Protein AF-A0A973ED45-F1 (afdb_monomer)

Structure (mmCIF, N/CA/C/O backbone):
data_AF-A0A973ED45-F1
#
_entry.id   AF-A0A973ED45-F1
#
loop_
_atom_site.group_PDB
_atom_site.id
_atom_site.type_symbol
_atom_site.label_atom_id
_atom_site.label_alt_id
_atom_site.label_comp_id
_atom_site.label_asym_id
_atom_site.label_entity_id
_atom_site.label_seq_id
_atom_site.pdbx_PDB_ins_code
_atom_site.Cartn_x
_atom_site.Cartn_y
_atom_site.Cartn_z
_atom_site.occupancy
_atom_site.B_iso_or_equiv
_atom_site.auth_seq_id
_atom_site.auth_comp_id
_atom_site.auth_asym_id
_atom_site.auth_atom_id
_atom_site.pdbx_PDB_model_num
ATOM 1 N N . MET A 1 1 ? -35.184 33.677 33.885 1.00 40.72 1 MET A N 1
ATOM 2 C CA . MET A 1 1 ? -34.609 33.687 32.526 1.00 40.72 1 MET A CA 1
ATOM 3 C C . MET A 1 1 ? -34.181 32.268 32.213 1.00 40.72 1 MET A C 1
ATOM 5 O O . MET A 1 1 ? -33.447 31.721 33.026 1.00 40.72 1 MET A O 1
ATOM 9 N N . PRO A 1 2 ? -34.706 31.639 31.153 1.00 35.84 2 PRO A N 1
ATOM 10 C CA . PRO A 1 2 ? -34.334 30.279 30.806 1.00 35.84 2 PRO A CA 1
ATOM 11 C C . PRO A 1 2 ? -32.958 30.305 30.142 1.00 35.84 2 PRO A C 1
ATOM 13 O O . PRO A 1 2 ? -32.733 31.027 29.173 1.00 35.84 2 PRO A O 1
ATOM 16 N N . GLN A 1 3 ? -32.032 29.560 30.731 1.00 36.97 3 GLN A N 1
ATOM 17 C CA . GLN A 1 3 ? -30.699 29.335 30.204 1.00 36.97 3 GLN A CA 1
ATOM 18 C C . GLN A 1 3 ? -30.851 28.312 29.076 1.00 36.97 3 GLN A C 1
ATOM 20 O O . GLN A 1 3 ? -31.265 27.181 29.320 1.00 36.97 3 GLN A O 1
ATOM 25 N N . LEU A 1 4 ? -30.626 28.756 27.839 1.00 38.56 4 LEU A N 1
ATOM 26 C CA . LEU A 1 4 ? -30.567 27.894 26.662 1.00 38.56 4 LEU A CA 1
ATOM 27 C C . LEU A 1 4 ? -29.501 26.819 26.908 1.00 38.56 4 LEU A C 1
ATOM 29 O O . LEU A 1 4 ? -28.310 27.125 26.944 1.00 38.56 4 LEU A O 1
ATOM 33 N N . GLN A 1 5 ? -29.949 25.577 27.097 1.00 40.44 5 GLN A N 1
ATOM 34 C CA . GLN A 1 5 ? -29.147 24.396 26.806 1.00 40.44 5 GLN A CA 1
ATOM 35 C C . GLN A 1 5 ? -28.825 24.458 25.315 1.00 40.44 5 GLN A C 1
ATOM 37 O O . GLN A 1 5 ? -29.694 24.259 24.470 1.00 40.44 5 GLN A O 1
ATOM 42 N N . ILE A 1 6 ? -27.589 24.832 25.004 1.00 41.12 6 ILE A N 1
ATOM 43 C CA . ILE A 1 6 ? -26.997 24.504 23.718 1.00 41.12 6 ILE A CA 1
ATOM 44 C C . ILE A 1 6 ? -26.615 23.036 23.868 1.00 41.12 6 ILE A C 1
ATOM 46 O O . ILE A 1 6 ? -25.734 22.702 24.660 1.00 41.12 6 ILE A O 1
ATOM 50 N N . ASP A 1 7 ? -27.369 22.171 23.198 1.00 37.31 7 ASP A N 1
ATOM 51 C CA . ASP A 1 7 ? -27.043 20.761 23.031 1.00 37.31 7 ASP A CA 1
ATOM 52 C C . ASP A 1 7 ? -25.739 20.651 22.220 1.00 37.31 7 ASP A C 1
ATOM 54 O O . ASP A 1 7 ? -25.750 20.382 21.022 1.00 37.31 7 ASP A O 1
ATOM 58 N N . ASP A 1 8 ? -24.596 20.849 22.882 1.00 37.25 8 ASP A N 1
ATOM 59 C CA . ASP A 1 8 ? -23.267 20.451 22.401 1.00 37.25 8 ASP A CA 1
ATOM 60 C C . ASP A 1 8 ? -23.093 18.936 22.579 1.00 37.25 8 ASP A C 1
ATOM 62 O O . ASP A 1 8 ? -22.195 18.429 23.248 1.00 37.25 8 ASP A O 1
ATOM 66 N N . ALA A 1 9 ? -24.003 18.192 21.961 1.00 40.00 9 ALA A N 1
ATOM 67 C CA . ALA A 1 9 ? -23.844 16.778 21.693 1.00 40.00 9 ALA A CA 1
ATOM 68 C C . ALA A 1 9 ? -23.949 16.573 20.181 1.00 40.00 9 ALA A C 1
ATOM 70 O O . ALA A 1 9 ? -24.761 15.787 19.692 1.00 40.00 9 ALA A O 1
ATOM 71 N N . VAL A 1 10 ? -23.065 17.238 19.423 1.00 40.38 10 VAL A N 1
ATOM 72 C CA . VAL A 1 10 ? -22.501 16.564 18.251 1.00 40.38 10 VAL 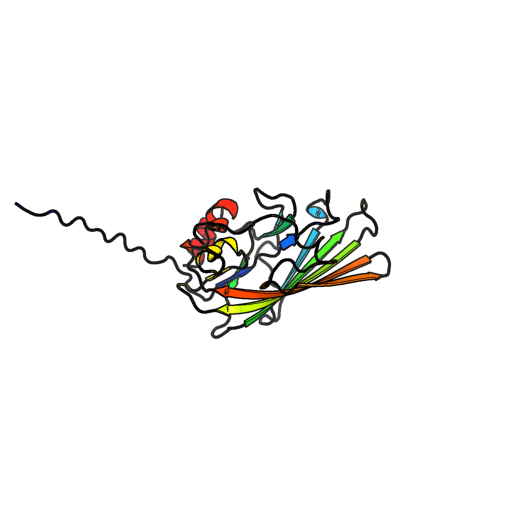A CA 1
ATOM 73 C C . VAL A 1 10 ? -21.760 15.376 18.837 1.00 40.38 10 VAL A C 1
ATOM 75 O O . VAL A 1 10 ? -20.621 15.481 19.278 1.00 40.38 10 VAL A O 1
ATOM 78 N N . SER A 1 11 ? -22.477 14.263 18.954 1.00 40.47 11 SER A N 1
ATOM 79 C CA . SER A 1 11 ? -21.886 12.968 19.192 1.00 40.47 11 SER A CA 1
ATOM 80 C C . SER A 1 11 ? -20.927 12.746 18.030 1.00 40.47 11 SER A C 1
ATOM 82 O O . SER A 1 11 ? -21.316 12.290 16.958 1.00 40.47 11 SER A O 1
ATOM 84 N N . THR A 1 12 ? -19.669 13.128 18.231 1.00 41.75 12 THR A N 1
ATOM 85 C CA . THR A 1 12 ? -18.508 12.582 17.545 1.00 41.75 12 THR A CA 1
ATOM 86 C C . THR A 1 12 ? -18.448 11.104 17.919 1.00 41.75 12 THR A C 1
ATOM 88 O O . THR A 1 12 ? -17.576 10.654 18.656 1.00 41.75 12 THR A O 1
ATOM 91 N N . MET A 1 13 ? -19.443 10.330 17.474 1.00 45.88 13 MET A N 1
ATOM 92 C CA . MET A 1 13 ? -19.275 8.900 17.301 1.00 45.88 13 MET A CA 1
ATOM 93 C C . MET A 1 13 ? -18.097 8.785 16.352 1.00 45.88 13 MET A C 1
ATOM 95 O O . MET A 1 13 ? -18.230 9.103 15.171 1.00 45.88 13 MET A O 1
ATOM 99 N N . ASN A 1 14 ? -16.937 8.438 16.906 1.00 57.09 14 ASN A N 1
ATOM 100 C CA . ASN A 1 14 ? -15.759 8.090 16.137 1.00 57.09 14 ASN A CA 1
ATOM 101 C C . ASN A 1 14 ? -16.225 7.108 15.059 1.00 57.09 14 ASN A C 1
ATOM 103 O O . ASN A 1 14 ? -16.753 6.041 15.384 1.00 57.09 14 ASN A O 1
ATOM 107 N N . LEU A 1 15 ? -16.181 7.539 13.796 1.00 78.69 15 LEU A N 1
ATOM 108 C CA . LEU A 1 15 ? -16.666 6.742 12.679 1.00 78.69 15 LEU A CA 1
ATOM 109 C C . LEU A 1 15 ? -15.660 5.615 12.526 1.00 78.69 15 LEU A C 1
ATOM 111 O O . LEU A 1 15 ? -14.549 5.833 12.060 1.00 78.69 15 LEU A O 1
ATOM 115 N N . ASP A 1 16 ? -16.012 4.438 13.020 1.00 90.25 16 ASP A N 1
ATOM 116 C CA . ASP A 1 16 ? -15.112 3.296 13.058 1.00 90.25 16 ASP A CA 1
ATOM 117 C C . ASP A 1 16 ? -15.639 2.156 12.185 1.00 90.25 16 ASP A C 1
ATOM 119 O O . ASP A 1 16 ? -16.835 2.069 11.891 1.00 90.25 16 ASP A O 1
ATOM 123 N N . ALA A 1 17 ? -14.735 1.281 11.758 1.00 91.81 17 ALA A N 1
ATOM 124 C CA . ALA A 1 17 ? -15.079 0.129 10.943 1.00 91.81 17 ALA A CA 1
ATOM 125 C C . ALA A 1 17 ? -15.790 -0.955 11.778 1.00 91.81 17 ALA A C 1
ATOM 127 O O . ALA A 1 17 ? -15.375 -1.279 12.892 1.00 91.81 17 ALA A O 1
ATOM 128 N N . ARG A 1 18 ? -16.821 -1.611 11.221 1.00 94.00 18 ARG A N 1
ATOM 129 C CA . ARG A 1 18 ? -17.506 -2.761 11.861 1.00 94.00 18 ARG A CA 1
ATOM 130 C C . ARG A 1 18 ? -16.554 -3.913 12.148 1.00 94.00 18 ARG A C 1
ATOM 132 O O . ARG A 1 18 ? -16.674 -4.602 13.162 1.00 94.00 18 ARG A O 1
ATOM 139 N N . ALA A 1 19 ? -15.628 -4.150 11.227 1.00 94.56 19 ALA A N 1
ATOM 140 C CA . ALA A 1 19 ? -14.672 -5.245 11.268 1.00 94.56 19 ALA A CA 1
ATOM 141 C C . ALA A 1 19 ? -13.246 -4.711 11.411 1.00 94.56 19 ALA A C 1
ATOM 143 O O . ALA A 1 19 ? -12.963 -3.564 11.069 1.00 94.56 19 ALA A O 1
ATOM 144 N N . ARG A 1 20 ? -12.340 -5.562 11.905 1.00 96.19 20 ARG A N 1
ATOM 145 C CA . ARG A 1 20 ? -10.910 -5.246 11.894 1.00 96.19 20 ARG A CA 1
ATOM 146 C C . ARG A 1 20 ? -10.469 -5.135 10.439 1.00 96.19 20 ARG A C 1
ATOM 148 O O . ARG A 1 20 ? -10.579 -6.112 9.705 1.00 96.19 20 ARG A O 1
ATOM 155 N N . THR A 1 21 ? -10.009 -3.966 10.022 1.00 96.69 21 THR A N 1
ATOM 156 C CA . THR A 1 21 ? -9.788 -3.665 8.606 1.00 96.69 21 THR A CA 1
ATOM 157 C C . THR A 1 21 ? -8.369 -3.170 8.388 1.00 96.69 21 THR A C 1
ATOM 159 O O . THR A 1 21 ? -7.913 -2.262 9.072 1.00 96.69 21 THR A O 1
ATOM 162 N N . LEU A 1 22 ? -7.668 -3.747 7.416 1.00 97.56 22 LEU A N 1
ATOM 163 C CA . LEU A 1 22 ? -6.382 -3.254 6.942 1.00 97.56 22 LEU A CA 1
ATOM 164 C C . LEU A 1 22 ? -6.586 -2.498 5.631 1.00 97.56 22 LEU A C 1
ATOM 166 O O . LEU A 1 22 ? -7.041 -3.067 4.639 1.00 97.56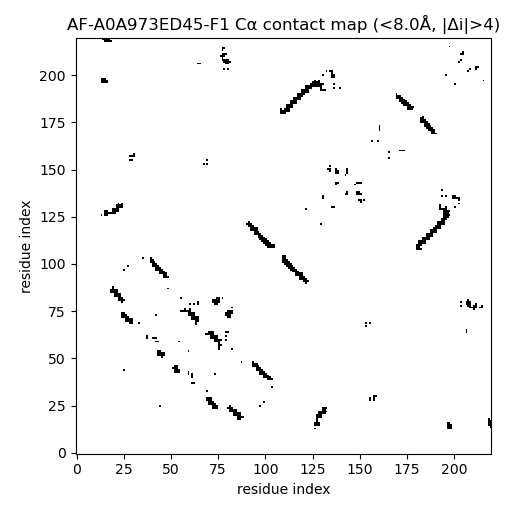 22 LEU A O 1
ATOM 170 N N . HIS A 1 23 ? -6.204 -1.229 5.619 1.00 97.31 23 HIS A N 1
ATOM 171 C CA . HIS A 1 23 ? -5.983 -0.458 4.409 1.00 97.31 23 HIS A CA 1
ATOM 172 C C . HIS A 1 23 ? -4.594 -0.797 3.843 1.00 97.31 23 HIS A C 1
ATOM 174 O O . HIS A 1 23 ? -3.558 -0.348 4.348 1.00 97.31 23 HIS A O 1
ATOM 180 N N . LEU A 1 24 ? -4.591 -1.632 2.801 1.00 96.75 24 LEU A N 1
ATOM 181 C CA . LEU A 1 24 ? -3.415 -1.984 2.016 1.00 96.75 24 LEU A CA 1
ATOM 182 C C . LEU A 1 24 ? -3.069 -0.844 1.066 1.00 96.75 24 LEU A C 1
ATOM 184 O O . LEU A 1 24 ? -3.886 -0.474 0.226 1.00 96.75 24 LEU A O 1
ATOM 188 N N . LEU A 1 25 ? -1.822 -0.386 1.121 1.00 94.88 25 LEU A N 1
ATOM 189 C CA . LEU A 1 25 ? -1.274 0.595 0.192 1.00 94.88 25 LEU A CA 1
ATOM 190 C C . LEU A 1 25 ? -0.004 0.024 -0.461 1.00 94.88 25 LEU A C 1
ATOM 192 O O . LEU A 1 25 ? 1.103 0.218 0.045 1.00 94.88 25 LEU A O 1
ATOM 196 N N . PRO A 1 26 ? -0.139 -0.704 -1.583 1.00 94.81 26 PRO A N 1
ATOM 197 C CA . PRO A 1 26 ? 0.995 -1.103 -2.402 1.00 94.81 26 PRO A CA 1
ATOM 198 C C . PRO A 1 26 ? 1.665 0.133 -2.995 1.00 94.81 26 PRO A C 1
ATOM 200 O O . PRO A 1 26 ? 1.049 0.853 -3.780 1.00 94.81 26 PRO A O 1
ATOM 203 N N . VAL A 1 27 ? 2.934 0.360 -2.657 1.00 89.69 27 VAL A N 1
ATOM 204 C CA . VAL A 1 27 ? 3.730 1.477 -3.181 1.00 89.69 27 VAL A CA 1
ATOM 205 C C . VAL A 1 27 ? 4.919 0.949 -3.973 1.00 89.69 27 VAL A C 1
ATOM 207 O O . VAL A 1 27 ? 5.727 0.185 -3.454 1.00 89.69 27 VAL A O 1
ATOM 210 N N . LEU A 1 28 ? 5.073 1.432 -5.203 1.00 86.88 28 LEU A N 1
ATOM 211 C CA . LEU A 1 28 ? 6.271 1.258 -6.017 1.00 86.88 28 LEU A CA 1
ATOM 212 C C . LEU A 1 28 ? 6.964 2.613 -6.166 1.00 86.88 28 LEU A C 1
ATOM 214 O O . LEU A 1 28 ? 6.568 3.439 -6.987 1.00 86.88 28 LEU A O 1
ATOM 218 N N . GLN A 1 29 ? 7.990 2.867 -5.357 1.00 75.56 29 GLN A N 1
ATOM 219 C CA . GLN A 1 29 ? 8.822 4.064 -5.514 1.00 75.56 29 GLN A CA 1
ATOM 220 C C . GLN A 1 29 ? 9.882 3.859 -6.594 1.00 75.56 29 GLN A C 1
ATOM 222 O O . GLN A 1 29 ? 10.371 2.754 -6.830 1.00 75.56 29 GLN A O 1
ATOM 227 N N . VAL A 1 30 ? 10.223 4.961 -7.252 1.00 58.50 30 VAL A N 1
ATOM 228 C CA . VAL A 1 30 ? 10.801 4.939 -8.587 1.00 58.50 30 VAL A CA 1
ATOM 229 C C . VAL A 1 30 ? 12.215 5.500 -8.568 1.00 58.50 30 VAL A C 1
ATOM 231 O O . VAL A 1 30 ? 12.415 6.700 -8.455 1.00 58.50 30 VAL A O 1
ATOM 234 N N . ASP A 1 31 ? 13.200 4.620 -8.691 1.00 58.34 31 ASP A N 1
ATOM 235 C CA . ASP A 1 31 ? 14.502 4.889 -9.313 1.00 58.34 31 ASP A CA 1
ATOM 236 C C . ASP A 1 31 ? 15.037 3.513 -9.753 1.00 58.34 31 ASP A C 1
ATOM 238 O O . ASP A 1 31 ? 15.197 2.640 -8.889 1.00 58.34 31 ASP A O 1
ATOM 242 N N . PRO A 1 32 ? 15.223 3.226 -11.060 1.00 53.84 32 PRO A N 1
ATOM 243 C CA . PRO A 1 32 ? 15.405 4.139 -12.195 1.00 53.84 32 PRO A CA 1
ATOM 244 C C . PRO A 1 32 ? 14.196 4.236 -13.144 1.00 53.84 32 PRO A C 1
ATOM 246 O O . PRO A 1 32 ? 14.375 4.343 -14.351 1.00 53.84 32 PRO A O 1
ATOM 249 N N . PHE A 1 33 ? 12.962 4.170 -12.643 1.00 62.38 33 PHE A N 1
ATOM 250 C CA . PHE A 1 33 ? 11.744 4.100 -13.478 1.00 62.38 33 PHE A CA 1
ATOM 251 C C . PHE A 1 33 ? 11.168 5.462 -13.917 1.00 62.38 33 PHE A C 1
ATOM 253 O O . PHE A 1 33 ? 9.963 5.577 -14.158 1.00 62.38 33 PHE A O 1
ATOM 260 N N . ASP A 1 34 ? 11.997 6.502 -14.021 1.00 62.19 34 ASP A N 1
ATOM 261 C CA . ASP A 1 34 ? 11.554 7.769 -14.608 1.00 62.19 34 ASP A CA 1
ATOM 262 C C . ASP A 1 34 ? 11.111 7.521 -16.061 1.00 62.19 34 ASP A C 1
ATOM 264 O O . ASP A 1 34 ? 11.866 6.990 -16.875 1.00 62.19 34 ASP A O 1
ATOM 268 N N . GLY A 1 35 ? 9.868 7.886 -16.388 1.00 66.62 35 GLY A N 1
ATOM 269 C CA . GLY A 1 35 ? 9.305 7.701 -17.731 1.00 66.62 35 GLY A CA 1
ATOM 270 C C . GLY A 1 35 ? 8.697 6.322 -18.014 1.00 66.62 35 GLY A C 1
ATOM 271 O O . GLY A 1 35 ? 8.419 6.027 -19.173 1.00 66.62 35 GLY A O 1
ATOM 272 N N . VAL A 1 36 ? 8.466 5.495 -16.990 1.00 81.38 36 VAL A N 1
ATOM 273 C CA . VAL A 1 36 ? 7.700 4.245 -17.130 1.00 81.38 36 VAL A CA 1
ATOM 274 C C . VAL A 1 36 ? 6.211 4.535 -17.279 1.00 81.38 36 VAL A C 1
ATOM 276 O O . VAL A 1 36 ? 5.640 5.306 -16.503 1.00 81.38 36 VAL A O 1
ATOM 279 N N . ALA A 1 37 ? 5.592 3.917 -18.283 1.00 87.50 37 ALA A N 1
ATOM 280 C CA . ALA A 1 37 ? 4.166 4.035 -18.530 1.00 87.50 37 ALA A CA 1
ATOM 281 C C . ALA A 1 37 ? 3.375 3.120 -17.577 1.00 87.50 37 ALA A C 1
ATOM 283 O O . ALA A 1 37 ? 3.878 2.096 -17.117 1.00 87.50 37 ALA A O 1
ATOM 284 N N . LEU A 1 38 ? 2.137 3.490 -17.240 1.00 89.69 38 LEU A N 1
ATOM 285 C CA . LEU A 1 38 ? 1.333 2.735 -16.265 1.00 89.69 38 LEU A CA 1
ATOM 286 C C . LEU A 1 38 ? 1.018 1.322 -16.765 1.00 89.69 38 LEU A C 1
ATOM 288 O O . LEU A 1 38 ? 0.979 0.381 -15.979 1.00 89.69 38 LEU A O 1
ATOM 292 N N . GLU A 1 39 ? 0.825 1.188 -18.074 1.00 92.00 39 GLU A N 1
ATOM 293 C CA . GLU A 1 39 ? 0.568 -0.064 -18.782 1.00 92.00 39 GLU A CA 1
ATOM 294 C C . GLU A 1 39 ? 1.724 -1.072 -18.713 1.00 92.00 39 GLU A C 1
ATOM 296 O O . GLU A 1 39 ? 1.500 -2.270 -18.880 1.00 92.00 39 GLU A O 1
ATOM 301 N N . ASP A 1 40 ? 2.937 -0.609 -18.411 1.00 91.88 40 ASP A N 1
ATOM 302 C CA . ASP A 1 40 ? 4.130 -1.450 -18.298 1.00 91.88 40 ASP A CA 1
ATOM 303 C C . ASP A 1 40 ? 4.280 -2.079 -16.903 1.00 91.88 40 ASP A C 1
ATOM 305 O O . ASP A 1 40 ? 5.209 -2.861 -16.669 1.00 91.88 40 ASP A O 1
ATOM 309 N N . ILE A 1 41 ? 3.394 -1.727 -15.965 1.00 93.56 41 ILE A N 1
ATOM 310 C CA . ILE A 1 41 ? 3.470 -2.105 -14.555 1.00 93.56 41 ILE A CA 1
ATOM 311 C C . ILE A 1 41 ? 2.319 -3.045 -14.207 1.00 93.56 41 ILE A C 1
ATOM 313 O O . ILE A 1 41 ? 1.145 -2.719 -14.368 1.00 93.56 41 ILE A O 1
ATOM 317 N N . THR A 1 42 ? 2.650 -4.190 -13.618 1.00 96.12 42 THR A N 1
ATOM 318 C CA . THR A 1 42 ? 1.661 -5.102 -13.031 1.00 96.12 42 THR A CA 1
ATOM 319 C C . THR A 1 42 ? 1.949 -5.340 -11.557 1.00 96.12 42 THR A C 1
ATOM 321 O O . THR A 1 42 ? 3.113 -5.371 -11.153 1.00 96.12 42 THR A O 1
ATOM 324 N N . LEU A 1 43 ? 0.893 -5.579 -10.780 1.00 98.06 43 LEU A N 1
ATOM 325 C CA . LEU A 1 43 ? 0.947 -5.827 -9.343 1.00 98.06 43 LEU A CA 1
ATOM 326 C C . LEU A 1 43 ? 0.211 -7.119 -8.983 1.00 98.06 43 LEU A C 1
ATOM 328 O O . LEU A 1 43 ? -0.926 -7.332 -9.403 1.00 98.06 43 LEU A O 1
ATOM 332 N N . SER A 1 44 ? 0.833 -7.923 -8.128 1.00 98.12 44 SER A N 1
ATOM 333 C CA . SER A 1 44 ? 0.181 -8.977 -7.354 1.00 98.12 44 SER A CA 1
ATOM 334 C C . SER A 1 44 ? 0.441 -8.745 -5.870 1.00 98.12 44 SER A C 1
ATOM 336 O O . SER A 1 44 ? 1.561 -8.418 -5.479 1.00 98.12 44 SER A O 1
ATOM 338 N N . VAL A 1 45 ? -0.582 -8.929 -5.038 1.00 98.50 45 VAL A N 1
ATOM 339 C CA . VAL A 1 45 ? -0.497 -8.729 -3.587 1.00 98.50 45 VAL A CA 1
ATOM 340 C C . VAL A 1 45 ? -0.872 -10.018 -2.878 1.00 98.50 45 VAL A C 1
ATOM 342 O O . VAL A 1 45 ? -1.905 -10.612 -3.176 1.00 98.50 45 VAL A O 1
ATOM 345 N N . SER A 1 46 ? -0.059 -10.440 -1.919 1.00 98.31 46 SER A N 1
ATOM 346 C CA . SER A 1 46 ? -0.347 -11.580 -1.049 1.00 98.31 46 SER A CA 1
ATOM 347 C C . SER A 1 46 ? -0.184 -11.192 0.410 1.00 98.31 46 SER A C 1
ATOM 349 O O . SER A 1 46 ? 0.653 -10.354 0.746 1.00 98.31 46 SER A O 1
ATOM 351 N N . VAL A 1 47 ? -0.959 -11.834 1.276 1.00 98.12 47 VAL A N 1
ATOM 352 C CA . VAL A 1 47 ? -0.873 -11.665 2.728 1.00 98.12 47 VAL A CA 1
ATOM 353 C C . VAL A 1 47 ? -0.769 -13.036 3.381 1.00 98.12 47 VAL A C 1
ATOM 355 O O . VAL A 1 47 ? -1.374 -13.990 2.901 1.00 98.12 47 VAL A O 1
ATOM 358 N N . SER A 1 48 ? -0.012 -13.158 4.468 1.00 97.12 48 SER A N 1
ATOM 359 C CA . SER A 1 48 ? 0.310 -14.465 5.063 1.00 97.12 48 SER A CA 1
ATOM 360 C C . SER A 1 48 ? -0.876 -15.196 5.699 1.00 97.12 48 SER A C 1
ATOM 362 O O . SER A 1 48 ? -0.733 -16.345 6.101 1.00 97.12 48 SER A O 1
ATOM 364 N N . TRP A 1 49 ? -2.018 -14.526 5.854 1.00 95.25 49 TRP A N 1
ATOM 365 C CA . TRP A 1 49 ? -3.229 -15.065 6.480 1.00 95.25 49 TRP A CA 1
ATOM 366 C C . TRP A 1 49 ? -4.353 -15.379 5.481 1.00 95.25 49 TRP A C 1
ATOM 368 O O . TRP A 1 49 ? -5.455 -15.725 5.902 1.00 95.25 49 TRP A O 1
ATOM 378 N N . LEU A 1 50 ? -4.098 -15.254 4.175 1.00 95.25 50 LEU A N 1
ATOM 379 C CA . LEU A 1 50 ? -5.018 -15.674 3.118 1.00 95.25 50 LEU A CA 1
ATOM 380 C C . LEU A 1 50 ? -4.327 -16.698 2.213 1.00 95.25 50 LEU A C 1
ATOM 382 O O . LEU A 1 50 ? -3.172 -16.520 1.838 1.00 95.25 50 LEU A O 1
ATOM 386 N N . ASP A 1 51 ? -5.059 -17.738 1.811 1.00 93.88 51 ASP A N 1
ATOM 387 C CA . ASP A 1 51 ? -4.542 -18.783 0.910 1.00 93.88 51 ASP A CA 1
ATOM 388 C C . ASP A 1 51 ? -4.444 -18.322 -0.556 1.00 93.88 51 ASP A C 1
ATOM 390 O O . ASP A 1 51 ? -3.778 -18.955 -1.376 1.00 93.88 51 ASP A O 1
ATOM 394 N N . ALA A 1 52 ? -5.125 -17.227 -0.902 1.00 95.75 52 ALA A N 1
ATOM 395 C CA . ALA A 1 52 ? -5.167 -16.660 -2.245 1.00 95.75 52 ALA A CA 1
ATOM 396 C C . ALA A 1 52 ? -4.650 -15.210 -2.256 1.00 95.75 52 ALA A C 1
ATOM 398 O O . ALA A 1 52 ? -4.794 -14.499 -1.255 1.00 95.75 52 ALA A O 1
ATOM 399 N N . PRO A 1 53 ? -4.088 -14.737 -3.388 1.00 96.88 53 PRO A N 1
ATOM 400 C CA . PRO A 1 53 ? -3.728 -13.334 -3.557 1.00 96.88 53 PRO A CA 1
ATOM 401 C C . PRO A 1 53 ? -4.917 -12.395 -3.333 1.00 96.88 53 PRO A C 1
ATOM 403 O O . PRO A 1 53 ? -6.057 -12.709 -3.677 1.00 96.88 53 PRO A O 1
ATOM 406 N N . VAL A 1 54 ? -4.633 -11.204 -2.811 1.00 97.38 54 VAL A N 1
ATOM 407 C CA . VAL A 1 54 ? -5.616 -10.129 -2.683 1.00 97.38 54 VAL A CA 1
ATOM 408 C C . VAL A 1 54 ? -5.856 -9.529 -4.063 1.00 97.38 54 VAL A C 1
ATOM 410 O O . VAL A 1 54 ? -4.937 -8.993 -4.689 1.00 97.38 54 VAL A O 1
ATOM 413 N N . ILE A 1 55 ? -7.101 -9.603 -4.530 1.00 95.81 55 ILE A N 1
ATOM 414 C CA . ILE A 1 55 ? -7.524 -9.083 -5.829 1.00 95.81 55 ILE A CA 1
ATOM 415 C C . ILE A 1 55 ? -8.798 -8.256 -5.607 1.00 95.81 55 ILE A C 1
ATOM 417 O O . ILE A 1 55 ? -9.825 -8.834 -5.243 1.00 95.81 55 ILE A O 1
ATOM 421 N N . PRO A 1 56 ? -8.763 -6.924 -5.813 1.00 95.25 56 PRO A N 1
ATOM 422 C CA . PRO A 1 56 ? -9.975 -6.110 -5.821 1.00 95.25 56 PRO A CA 1
ATOM 423 C C . PRO A 1 56 ? -10.964 -6.609 -6.882 1.00 95.25 56 PRO A C 1
ATOM 425 O O . PRO A 1 56 ? -10.550 -7.204 -7.873 1.00 95.25 56 PRO A O 1
ATOM 428 N N . THR A 1 57 ? -12.258 -6.315 -6.737 1.00 91.56 57 THR A N 1
ATOM 429 C CA . THR A 1 57 ? -13.316 -6.803 -7.648 1.00 91.56 57 THR A CA 1
ATOM 430 C C . THR A 1 57 ? -13.011 -6.580 -9.134 1.00 91.56 57 THR A C 1
ATOM 432 O O . THR A 1 57 ? -13.271 -7.454 -9.957 1.00 91.56 57 THR A O 1
ATOM 435 N N . THR A 1 58 ? -12.433 -5.429 -9.479 1.00 92.38 58 THR A N 1
ATOM 436 C CA . THR A 1 58 ? -12.040 -5.055 -10.849 1.00 92.38 58 THR A CA 1
ATOM 437 C C . THR A 1 58 ? -10.536 -5.185 -11.112 1.00 92.38 58 THR A C 1
ATOM 439 O O . THR A 1 58 ? -10.040 -4.755 -12.150 1.00 92.38 58 THR A O 1
ATOM 442 N N . GLY A 1 59 ? -9.808 -5.825 -10.197 1.00 94.88 59 GLY A N 1
ATOM 443 C CA . GLY A 1 59 ? -8.356 -5.926 -10.209 1.00 94.88 59 GLY A CA 1
ATOM 444 C C . GLY A 1 59 ? -7.657 -4.681 -9.659 1.00 94.88 59 GLY A C 1
ATOM 445 O O . GLY A 1 59 ? -8.272 -3.675 -9.301 1.00 94.88 59 GLY A O 1
ATOM 446 N N . TRP A 1 60 ? -6.332 -4.766 -9.567 1.00 96.88 60 TRP A N 1
ATOM 447 C CA . TRP A 1 60 ? -5.495 -3.645 -9.152 1.00 96.88 60 TRP A CA 1
ATOM 448 C C . TRP A 1 60 ? -5.390 -2.606 -10.271 1.00 96.88 60 TRP A C 1
ATOM 450 O O . TRP A 1 60 ? -5.053 -2.934 -11.405 1.00 96.88 60 TRP A O 1
ATOM 460 N N . THR A 1 61 ? -5.624 -1.339 -9.937 1.00 95.50 61 THR A N 1
ATOM 461 C CA . THR A 1 61 ? -5.411 -0.199 -10.836 1.00 95.50 61 THR A CA 1
ATOM 462 C C . THR A 1 61 ? -4.138 0.536 -10.441 1.00 95.50 61 THR A C 1
ATOM 464 O O . THR A 1 61 ? -4.073 1.109 -9.352 1.00 95.50 61 THR A O 1
ATOM 467 N N . ILE A 1 62 ? -3.142 0.560 -11.327 1.00 94.81 62 ILE A N 1
ATOM 468 C CA . ILE A 1 62 ? -1.885 1.277 -11.084 1.00 94.81 62 ILE A CA 1
ATOM 469 C C . ILE A 1 62 ? -2.036 2.744 -11.470 1.00 94.81 62 ILE A C 1
ATOM 471 O O . ILE A 1 62 ? -2.575 3.075 -12.525 1.00 94.81 62 ILE A O 1
ATOM 475 N N . ARG A 1 63 ? -1.555 3.639 -10.608 1.00 91.12 63 ARG A N 1
ATOM 476 C CA . ARG A 1 63 ? -1.589 5.084 -10.850 1.00 91.12 63 ARG A CA 1
ATOM 477 C C . ARG A 1 63 ? -0.452 5.799 -10.142 1.00 91.12 63 ARG A C 1
ATOM 479 O O . ARG A 1 63 ? 0.112 5.287 -9.183 1.00 91.12 63 ARG A O 1
ATOM 486 N N . GLN A 1 64 ? -0.165 7.017 -10.581 1.00 87.38 64 GLN A N 1
ATOM 487 C CA . GLN A 1 64 ? 0.631 7.963 -9.803 1.00 87.38 64 GLN A CA 1
ATOM 488 C C . GLN A 1 64 ? -0.304 8.730 -8.859 1.00 87.38 64 GLN A C 1
ATOM 490 O O . GLN A 1 64 ? -1.296 9.295 -9.332 1.00 87.38 64 GLN A O 1
ATOM 495 N N . PRO A 1 65 ? -0.042 8.757 -7.545 1.00 81.75 65 PRO A N 1
ATOM 496 C CA . PRO A 1 65 ? -0.887 9.494 -6.620 1.00 81.75 65 PRO A CA 1
ATOM 497 C C . PRO A 1 65 ? -0.663 11.002 -6.750 1.00 81.75 65 PRO A C 1
ATOM 499 O O . PRO A 1 65 ? 0.404 11.484 -7.131 1.00 81.75 65 PRO A O 1
ATOM 502 N N . TYR A 1 66 ? -1.687 11.777 -6.407 1.00 72.25 66 TYR A N 1
ATOM 503 C CA . TYR A 1 66 ? -1.559 13.224 -6.284 1.00 72.25 66 TYR A CA 1
ATOM 504 C C . TYR A 1 66 ? -1.114 13.586 -4.856 1.00 72.25 66 TYR A C 1
ATOM 506 O O . TYR A 1 66 ? -1.583 12.957 -3.910 1.00 72.25 66 TYR A O 1
ATOM 514 N N . PRO A 1 67 ? -0.237 14.589 -4.665 1.00 69.62 67 PRO A N 1
ATOM 515 C CA . PRO A 1 67 ? 0.436 15.405 -5.685 1.00 69.62 67 PRO A CA 1
ATOM 516 C C . PRO A 1 67 ? 1.749 14.804 -6.217 1.00 69.62 67 PRO A C 1
ATOM 518 O O . PRO A 1 67 ? 2.396 15.409 -7.073 1.00 69.62 67 PRO A O 1
ATOM 521 N N . ASN A 1 68 ? 2.182 13.648 -5.710 1.00 72.06 68 ASN A N 1
ATOM 522 C CA . ASN A 1 68 ? 3.524 13.133 -5.958 1.00 72.06 68 ASN A CA 1
ATOM 523 C C . ASN A 1 68 ? 3.583 12.088 -7.084 1.00 72.06 68 ASN A C 1
ATOM 525 O O . ASN A 1 68 ? 3.267 10.918 -6.891 1.00 72.06 68 ASN A O 1
ATOM 529 N N . ARG A 1 69 ? 4.116 12.505 -8.236 1.00 75.94 69 ARG A N 1
ATOM 530 C CA . ARG A 1 69 ? 4.295 11.655 -9.425 1.00 75.94 69 ARG A CA 1
ATOM 531 C C . ARG A 1 69 ? 5.580 10.817 -9.429 1.00 75.94 69 ARG A C 1
ATOM 533 O O . ARG A 1 69 ? 5.863 10.152 -10.415 1.00 75.94 69 ARG A O 1
ATOM 540 N N . LEU A 1 70 ? 6.373 10.844 -8.359 1.00 75.44 70 LEU A N 1
ATOM 541 C CA . LEU A 1 70 ? 7.647 10.114 -8.271 1.00 75.44 70 LEU A CA 1
ATOM 542 C C . LEU A 1 70 ? 7.481 8.654 -7.830 1.00 75.44 70 LEU A C 1
ATOM 544 O O . LEU A 1 70 ? 8.461 7.987 -7.512 1.00 75.44 70 LEU A O 1
ATOM 548 N N . TYR A 1 71 ? 6.250 8.168 -7.713 1.00 82.12 71 TYR A N 1
ATOM 549 C CA . TYR A 1 71 ? 5.976 6.782 -7.380 1.00 82.12 71 TYR A CA 1
ATOM 550 C C . TYR A 1 71 ? 4.622 6.344 -7.922 1.00 82.12 71 TYR A C 1
ATOM 552 O O . TYR A 1 71 ? 3.801 7.170 -8.327 1.00 82.12 71 TYR A O 1
ATOM 560 N N . PHE A 1 72 ? 4.407 5.035 -7.926 1.00 89.06 72 PHE A N 1
ATOM 561 C CA . PHE A 1 72 ? 3.148 4.412 -8.291 1.00 89.06 72 PHE A CA 1
ATOM 562 C C . PHE A 1 72 ? 2.499 3.778 -7.067 1.00 89.06 72 PHE A C 1
ATOM 564 O O . PHE A 1 72 ? 3.182 3.348 -6.134 1.00 89.06 72 PHE A O 1
ATOM 571 N N . VAL A 1 73 ? 1.175 3.707 -7.089 1.00 92.38 73 VAL A N 1
ATOM 572 C CA . VAL A 1 73 ? 0.373 2.998 -6.096 1.00 92.38 73 VAL A CA 1
ATOM 573 C C . VAL A 1 73 ? -0.554 2.010 -6.781 1.00 92.38 73 VAL A C 1
ATOM 575 O O . VAL A 1 73 ? -1.039 2.265 -7.887 1.00 92.38 73 VAL A O 1
ATOM 578 N N . GLY A 1 74 ? -0.795 0.884 -6.115 1.00 95.75 74 GLY A N 1
ATOM 579 C CA . GLY A 1 74 ? -1.861 -0.042 -6.470 1.00 95.75 74 GLY A CA 1
ATOM 580 C C . GLY A 1 74 ? -3.143 0.371 -5.765 1.00 95.75 74 GLY A C 1
ATOM 581 O O . GLY A 1 74 ? -3.210 0.309 -4.544 1.00 95.75 74 GLY A O 1
ATOM 582 N N . GLY A 1 75 ? -4.149 0.791 -6.522 1.00 95.38 75 GLY A N 1
ATOM 583 C CA . GLY A 1 75 ? -5.476 1.110 -6.004 1.00 95.38 75 GLY A CA 1
ATOM 584 C C . GLY A 1 75 ? -6.540 0.122 -6.464 1.00 95.38 75 GLY A C 1
ATOM 585 O O . GLY A 1 75 ? -6.292 -0.780 -7.264 1.00 95.38 75 GLY A O 1
ATOM 586 N N . SER A 1 76 ? -7.753 0.351 -5.996 1.00 94.62 76 SER A N 1
ATOM 587 C CA . SER A 1 76 ? -8.987 -0.279 -6.453 1.00 94.62 76 SER A CA 1
ATOM 588 C C . SER A 1 76 ? -9.909 0.771 -7.084 1.00 94.62 76 SER A C 1
ATOM 590 O O . SER A 1 76 ? -9.631 1.972 -7.049 1.00 94.62 76 SER A O 1
ATOM 592 N N . GLU A 1 77 ? -11.010 0.331 -7.688 1.00 92.00 77 GLU A N 1
ATOM 593 C CA . GLU A 1 77 ? -12.033 1.240 -8.220 1.00 92.00 77 GLU A CA 1
ATOM 594 C C . GLU A 1 77 ? -12.680 2.091 -7.117 1.00 92.00 77 GLU A C 1
ATOM 596 O O . GLU A 1 77 ? -12.916 3.281 -7.313 1.00 92.00 77 GLU A O 1
ATOM 601 N N . SER A 1 78 ? -12.904 1.502 -5.940 1.00 92.75 78 SER A N 1
ATOM 602 C CA . SER A 1 78 ? -13.509 2.184 -4.794 1.00 92.75 78 SER A CA 1
ATOM 603 C C . SER A 1 78 ? -12.518 3.036 -3.994 1.00 92.75 78 SER A C 1
ATOM 605 O O . SER A 1 78 ? -12.935 3.932 -3.269 1.00 92.75 78 SER A O 1
ATOM 607 N N . CYS A 1 79 ? -11.210 2.788 -4.121 1.00 93.88 79 CYS A N 1
ATOM 608 C CA . CYS A 1 79 ? -10.171 3.567 -3.453 1.00 93.88 79 CYS A CA 1
ATOM 609 C C . CYS A 1 79 ? -8.909 3.657 -4.321 1.00 93.88 79 CYS A C 1
ATOM 611 O O . CYS A 1 79 ? -8.170 2.692 -4.501 1.00 93.88 79 CYS A O 1
ATOM 613 N N . HIS A 1 80 ? -8.613 4.845 -4.839 1.00 94.06 80 HIS A N 1
ATOM 614 C CA . HIS A 1 80 ? -7.435 5.100 -5.666 1.00 94.06 80 HIS A CA 1
ATOM 615 C C . HIS A 1 80 ? -6.109 4.886 -4.928 1.00 94.06 80 HIS A C 1
ATOM 617 O O . HIS A 1 80 ? -5.104 4.588 -5.571 1.00 94.06 80 HIS A O 1
ATOM 623 N N . LEU A 1 81 ? -6.102 5.056 -3.606 1.00 92.69 81 LEU A N 1
ATOM 624 C CA . LEU A 1 81 ? -4.912 4.967 -2.763 1.00 92.69 81 LEU A CA 1
ATOM 625 C C . LEU A 1 81 ? -4.821 3.643 -2.009 1.00 92.69 81 LEU A C 1
ATOM 627 O O . LEU A 1 81 ? -4.279 3.612 -0.916 1.00 92.69 81 LEU A O 1
ATOM 631 N N . GLY A 1 82 ? -5.319 2.552 -2.584 1.00 95.25 82 GLY A N 1
ATOM 632 C CA . GLY A 1 82 ? -5.154 1.242 -1.976 1.00 95.25 82 GLY A CA 1
ATOM 633 C C . GLY A 1 82 ? -6.375 0.356 -2.097 1.00 95.25 82 GLY A C 1
ATOM 634 O O . GLY A 1 82 ? -7.197 0.464 -3.013 1.00 95.25 82 GLY A O 1
ATOM 635 N N . HIS A 1 83 ? -6.479 -0.561 -1.150 1.00 97.12 83 HIS A N 1
ATOM 636 C CA . HIS A 1 83 ? -7.615 -1.452 -1.017 1.00 97.12 83 HIS A CA 1
ATOM 637 C C . HIS A 1 83 ? -7.803 -1.855 0.443 1.00 97.12 83 HIS A C 1
ATOM 639 O O . HIS A 1 83 ? -6.831 -2.030 1.175 1.00 97.12 83 HIS A O 1
ATOM 645 N N . PHE A 1 84 ? -9.050 -2.031 0.867 1.00 96.44 84 PHE A N 1
ATOM 646 C CA . PHE A 1 84 ? -9.365 -2.478 2.218 1.00 96.44 84 PHE A CA 1
ATOM 647 C C . PHE A 1 84 ? -9.595 -3.983 2.239 1.00 96.44 84 PHE A C 1
ATOM 649 O O . PHE A 1 84 ? -10.335 -4.510 1.412 1.00 96.44 84 PHE A O 1
ATOM 656 N N . ILE A 1 85 ? -8.999 -4.666 3.212 1.00 96.44 85 ILE A N 1
ATOM 657 C CA . ILE A 1 85 ? -9.259 -6.080 3.485 1.00 96.44 85 ILE A CA 1
ATOM 658 C C . ILE A 1 85 ? -9.610 -6.282 4.954 1.00 96.44 85 ILE A C 1
ATOM 660 O O . ILE A 1 85 ? -9.134 -5.560 5.829 1.00 96.44 85 ILE A O 1
ATOM 664 N N . VAL A 1 86 ? -10.427 -7.294 5.232 1.00 96.25 86 VAL A N 1
ATOM 665 C CA . VAL A 1 86 ? -10.760 -7.680 6.605 1.00 96.25 86 VAL A CA 1
ATOM 666 C C . VAL A 1 86 ? -9.621 -8.517 7.186 1.00 96.25 86 VAL A C 1
ATOM 668 O O . VAL A 1 86 ? -9.124 -9.448 6.548 1.00 96.25 86 VAL A O 1
ATOM 671 N N . LEU A 1 87 ? -9.210 -8.181 8.403 1.00 96.31 87 LEU A N 1
ATOM 672 C CA . LEU A 1 87 ? -8.279 -8.970 9.198 1.00 96.31 87 LEU A CA 1
ATOM 673 C C . LEU A 1 87 ? -9.039 -10.091 9.921 1.00 96.31 87 LEU A C 1
ATOM 675 O O . LEU A 1 87 ? -10.111 -9.829 10.475 1.00 96.31 87 LEU A O 1
ATOM 679 N N . PRO A 1 88 ? -8.490 -11.317 9.976 1.00 95.25 88 PRO A N 1
ATOM 680 C CA . PRO A 1 88 ? -9.041 -12.374 10.814 1.00 95.25 88 PRO A CA 1
ATOM 681 C C . PRO A 1 88 ? -9.119 -11.960 12.288 1.00 95.25 88 PRO A C 1
ATOM 683 O O . PRO A 1 88 ? -8.295 -11.185 12.788 1.00 95.25 88 PRO A O 1
ATOM 686 N N . ASP A 1 89 ? -10.087 -12.519 13.012 1.00 90.88 89 ASP A N 1
ATOM 687 C CA . ASP A 1 89 ? -10.207 -12.287 14.449 1.00 90.88 89 ASP A CA 1
ATOM 688 C C . ASP A 1 89 ? -8.924 -12.707 15.179 1.00 90.88 89 ASP A C 1
ATOM 690 O O . ASP A 1 89 ? -8.347 -13.765 14.934 1.00 90.88 89 ASP A O 1
ATOM 694 N N . GLY A 1 90 ? -8.463 -11.850 16.089 1.00 89.94 90 GLY A N 1
ATOM 695 C CA . GLY A 1 90 ? -7.233 -12.079 16.850 1.00 89.94 90 GLY A CA 1
ATOM 696 C C . GLY A 1 90 ? -5.923 -11.918 16.066 1.00 89.94 90 GLY A C 1
ATOM 697 O O . GLY A 1 90 ? -4.869 -12.089 16.672 1.00 89.94 90 GLY A O 1
ATOM 698 N N . GLN A 1 91 ? -5.941 -11.555 14.776 1.00 94.94 91 GLN A N 1
ATOM 699 C CA . GLN A 1 91 ? -4.716 -11.286 14.015 1.00 94.94 91 GLN A CA 1
ATOM 700 C C . GLN A 1 91 ? -3.973 -10.077 14.608 1.00 94.94 91 GLN A C 1
ATOM 702 O O . GLN A 1 91 ? -4.476 -8.962 14.539 1.00 94.94 91 GLN A O 1
ATOM 707 N N . GLN A 1 92 ? -2.784 -10.283 15.183 1.00 95.94 92 GLN A N 1
ATOM 708 C CA . GLN A 1 92 ? -1.974 -9.197 15.775 1.00 95.94 92 GLN A CA 1
ATOM 709 C C . GLN A 1 92 ? -0.731 -8.832 14.961 1.00 95.94 92 GLN A C 1
ATOM 711 O O . GLN A 1 92 ? -0.109 -7.806 15.202 1.00 95.94 92 GLN A O 1
ATOM 716 N N . ALA A 1 93 ? -0.350 -9.667 14.000 1.00 97.06 93 ALA A N 1
ATOM 717 C CA . ALA A 1 93 ? 0.793 -9.432 13.128 1.00 97.06 93 ALA A CA 1
ATOM 718 C C . ALA A 1 93 ? 0.669 -10.281 11.867 1.00 97.06 93 ALA A C 1
ATOM 720 O O . ALA A 1 93 ? -0.030 -11.288 11.889 1.00 97.06 93 ALA A O 1
ATOM 721 N N . GLY A 1 94 ? 1.358 -9.940 10.789 1.00 96.50 94 GLY A N 1
ATOM 722 C CA . GLY A 1 94 ? 1.397 -10.772 9.588 1.00 96.50 94 GLY A CA 1
ATOM 723 C C . GLY A 1 94 ? 2.299 -10.189 8.513 1.00 96.50 94 GLY A C 1
ATOM 724 O O . GLY A 1 94 ? 2.775 -9.068 8.643 1.00 96.50 94 GLY A O 1
ATOM 725 N N . GLU A 1 95 ? 2.536 -10.946 7.449 1.00 97.50 95 GLU A N 1
ATOM 726 C CA . GLU A 1 95 ? 3.358 -10.494 6.328 1.00 97.50 95 GLU A CA 1
ATOM 727 C C . GLU A 1 95 ? 2.462 -10.051 5.170 1.00 97.50 95 GLU A C 1
ATOM 729 O O . GLU A 1 95 ? 1.503 -10.742 4.818 1.00 97.50 95 GLU A O 1
ATOM 734 N N . VAL A 1 96 ? 2.803 -8.926 4.547 1.00 97.69 96 VAL A N 1
ATOM 735 C CA . VAL A 1 96 ? 2.254 -8.514 3.254 1.00 97.69 96 VAL A CA 1
ATOM 736 C C . VAL A 1 96 ? 3.384 -8.456 2.242 1.00 97.69 96 VAL A C 1
ATOM 738 O O . VAL A 1 96 ? 4.430 -7.872 2.510 1.00 97.69 96 VAL A O 1
ATOM 741 N N . THR A 1 97 ? 3.164 -9.031 1.064 1.00 97.75 97 THR A N 1
ATOM 742 C CA . THR A 1 97 ? 4.123 -8.981 -0.038 1.00 97.75 97 THR A CA 1
ATOM 743 C C . THR A 1 97 ? 3.483 -8.370 -1.280 1.00 97.75 97 THR A C 1
ATOM 745 O O . THR A 1 97 ? 2.418 -8.798 -1.731 1.00 97.75 97 THR A O 1
ATOM 748 N N . PHE A 1 98 ? 4.160 -7.372 -1.846 1.00 97.31 98 PHE A N 1
ATOM 749 C CA . PHE A 1 98 ? 3.855 -6.777 -3.141 1.00 97.31 98 PHE A CA 1
ATOM 750 C C . PHE A 1 98 ? 4.844 -7.296 -4.179 1.00 97.31 98 PHE A C 1
ATOM 752 O O . PHE A 1 98 ? 6.050 -7.069 -4.073 1.00 97.31 98 PHE A O 1
ATOM 759 N N . HIS A 1 99 ? 4.326 -7.965 -5.199 1.00 97.38 99 HIS A N 1
ATOM 760 C CA . HIS A 1 99 ? 5.090 -8.378 -6.363 1.00 97.38 99 HIS A CA 1
ATOM 761 C C . HIS A 1 99 ? 4.783 -7.436 -7.517 1.00 97.38 99 HIS A C 1
ATOM 763 O O . HIS A 1 99 ? 3.687 -7.463 -8.080 1.00 97.38 99 HIS A O 1
ATOM 769 N N . TRP A 1 100 ? 5.765 -6.618 -7.873 1.00 95.62 100 TRP A N 1
ATOM 770 C CA . TRP A 1 100 ? 5.700 -5.746 -9.033 1.00 95.62 100 TRP A CA 1
ATOM 771 C C . TRP A 1 100 ? 6.489 -6.350 -10.179 1.00 95.62 100 TRP A C 1
ATOM 773 O O . TRP A 1 100 ? 7.614 -6.821 -10.002 1.00 95.62 100 TRP A O 1
ATOM 783 N N . THR A 1 101 ? 5.915 -6.285 -11.372 1.00 94.75 101 THR A N 1
ATOM 784 C CA . THR A 1 101 ? 6.649 -6.520 -12.614 1.00 94.75 101 THR A CA 1
ATOM 785 C C . THR A 1 101 ? 6.600 -5.251 -13.439 1.00 94.75 101 THR A C 1
ATOM 787 O O . THR A 1 101 ? 5.529 -4.667 -13.594 1.00 94.75 101 THR A O 1
ATOM 790 N N . VAL A 1 102 ? 7.756 -4.830 -13.944 1.00 92.25 102 VAL A N 1
ATOM 791 C CA . VAL A 1 102 ? 7.896 -3.641 -14.787 1.00 92.25 102 VAL A CA 1
ATOM 792 C C . VAL A 1 102 ? 8.593 -4.042 -16.084 1.00 92.25 102 VAL A C 1
ATOM 794 O O . VAL A 1 102 ? 9.703 -4.579 -16.055 1.00 92.25 102 VAL A O 1
ATOM 797 N N . ASN A 1 103 ? 7.939 -3.796 -17.218 1.00 91.38 103 ASN A N 1
ATOM 798 C CA . ASN A 1 103 ? 8.417 -4.153 -18.556 1.00 91.38 103 ASN A CA 1
ATOM 799 C C . ASN A 1 103 ? 8.648 -2.896 -19.392 1.00 91.38 103 ASN A C 1
ATOM 801 O O . ASN A 1 103 ? 7.713 -2.369 -19.971 1.00 91.38 103 ASN A O 1
ATOM 805 N N . VAL A 1 104 ? 9.882 -2.406 -19.475 1.00 85.25 104 VAL A N 1
ATOM 806 C CA . VAL A 1 104 ? 10.169 -1.098 -20.084 1.00 85.25 104 VAL A CA 1
ATOM 807 C C . VAL A 1 104 ? 11.278 -1.234 -21.105 1.00 85.25 104 VAL A C 1
ATOM 809 O O . VAL A 1 104 ? 12.456 -1.256 -20.764 1.00 85.25 104 VAL A O 1
ATOM 812 N N . SER A 1 105 ? 10.929 -1.250 -22.388 1.00 79.94 105 SER A N 1
ATOM 813 C CA . SER A 1 105 ? 11.912 -1.406 -23.469 1.00 79.94 105 SER A CA 1
ATOM 814 C C . SER A 1 105 ? 12.946 -0.274 -23.544 1.00 79.94 105 SER A C 1
ATOM 816 O O . SER A 1 105 ? 14.017 -0.460 -24.116 1.00 79.94 105 SER A O 1
ATOM 818 N N . ALA A 1 106 ? 12.634 0.901 -22.990 1.00 77.38 106 ALA A N 1
ATOM 819 C CA . ALA A 1 106 ? 13.495 2.083 -23.031 1.00 77.38 106 ALA A CA 1
ATOM 820 C C . ALA A 1 106 ? 14.633 2.080 -21.988 1.00 77.38 106 ALA A C 1
ATOM 822 O O . ALA A 1 106 ? 15.553 2.891 -22.099 1.00 77.38 106 ALA A O 1
ATOM 823 N N . LEU A 1 107 ? 14.598 1.190 -20.989 1.00 74.19 107 LEU A N 1
ATOM 824 C CA . LEU A 1 107 ? 15.561 1.159 -19.885 1.00 74.19 107 LEU A CA 1
ATOM 825 C C . LEU A 1 107 ? 16.197 -0.221 -19.779 1.00 74.19 107 LEU A C 1
ATOM 827 O O . LEU A 1 107 ? 15.500 -1.184 -19.504 1.00 74.19 107 LEU A O 1
ATOM 831 N N . ALA A 1 108 ? 17.520 -0.337 -19.915 1.00 76.44 108 ALA A N 1
ATOM 832 C CA . ALA A 1 108 ? 18.195 -1.606 -19.644 1.00 76.44 108 ALA A CA 1
ATOM 833 C C . ALA A 1 108 ? 18.067 -1.985 -18.144 1.00 76.44 108 ALA A C 1
ATOM 835 O O . ALA A 1 108 ? 18.252 -1.122 -17.284 1.00 76.44 108 ALA A O 1
ATOM 836 N N . PRO A 1 109 ? 17.789 -3.257 -17.801 1.00 82.00 109 PRO A N 1
ATOM 837 C CA . PRO A 1 109 ? 17.765 -4.419 -18.692 1.00 82.00 109 PRO A CA 1
ATOM 838 C C . PRO A 1 109 ? 16.403 -4.701 -19.358 1.00 82.00 109 PRO A C 1
ATOM 840 O O . PRO A 1 109 ? 16.275 -5.660 -20.106 1.00 82.00 109 PRO A O 1
ATOM 843 N N . GLY A 1 110 ? 15.397 -3.863 -19.127 1.00 85.12 110 GLY A N 1
ATOM 844 C CA . GLY A 1 110 ? 14.102 -3.899 -19.807 1.00 85.12 110 GLY A CA 1
ATOM 845 C C . GLY A 1 110 ? 13.023 -4.657 -19.052 1.00 85.12 110 GLY A C 1
ATOM 846 O O . GLY A 1 110 ? 11.837 -4.419 -19.264 1.00 85.12 110 GLY A O 1
ATOM 847 N N . HIS A 1 111 ? 13.432 -5.521 -18.128 1.00 90.81 111 HIS A N 1
ATOM 848 C CA . HIS A 1 111 ? 12.542 -6.281 -17.270 1.00 90.81 111 HIS A CA 1
ATOM 849 C C . HIS A 1 111 ? 12.986 -6.176 -15.815 1.00 90.81 111 HIS A C 1
ATOM 851 O O . HIS A 1 111 ? 14.168 -6.354 -15.492 1.00 90.81 111 HIS A O 1
ATOM 857 N N . PHE A 1 112 ? 12.031 -5.892 -14.937 1.00 90.75 112 PHE A N 1
ATOM 858 C CA . PHE A 1 112 ? 12.265 -5.757 -13.511 1.00 90.75 112 PHE A CA 1
ATOM 859 C C . PHE A 1 112 ? 11.217 -6.540 -12.737 1.00 90.75 112 PHE A C 1
ATOM 861 O O . PHE A 1 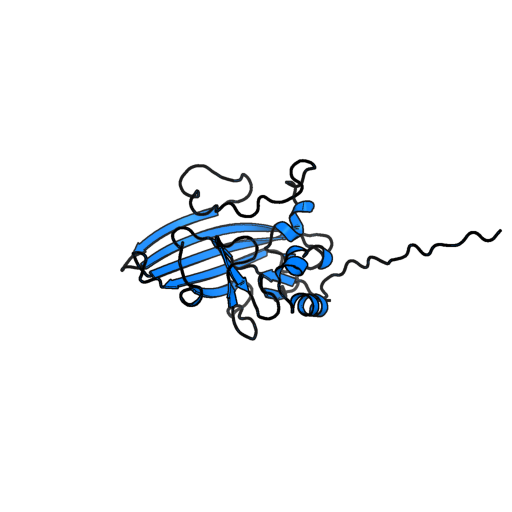112 ? 10.021 -6.421 -13.004 1.00 90.75 112 PHE A O 1
ATOM 868 N N . GLN A 1 113 ? 11.679 -7.294 -11.746 1.00 93.00 113 GLN A N 1
ATOM 869 C CA . GLN A 1 113 ? 10.834 -7.973 -10.775 1.00 93.00 113 GLN A CA 1
ATOM 870 C C . GLN A 1 113 ? 11.177 -7.447 -9.390 1.00 93.00 113 GLN A C 1
ATOM 872 O O . GLN A 1 113 ? 12.327 -7.526 -8.956 1.00 93.00 113 GLN A O 1
ATOM 877 N N . ILE A 1 114 ? 10.187 -6.874 -8.715 1.00 91.19 114 ILE A N 1
ATOM 878 C CA . ILE A 1 114 ? 10.359 -6.282 -7.397 1.00 91.19 114 ILE A CA 1
ATOM 879 C C . ILE A 1 114 ? 9.470 -7.031 -6.416 1.00 91.19 114 ILE A C 1
ATOM 881 O O . ILE A 1 114 ? 8.254 -7.081 -6.592 1.00 91.19 114 ILE A O 1
ATOM 885 N N . THR A 1 115 ? 10.076 -7.577 -5.370 1.00 94.06 115 THR A N 1
ATOM 886 C CA . THR A 1 115 ? 9.370 -8.159 -4.229 1.00 94.06 115 THR A CA 1
ATOM 887 C C . THR A 1 115 ? 9.527 -7.212 -3.053 1.00 94.06 115 THR A C 1
ATOM 889 O O . THR A 1 115 ? 10.630 -7.042 -2.542 1.00 94.06 115 THR A O 1
ATOM 892 N N . HIS A 1 116 ? 8.440 -6.588 -2.610 1.00 91.94 116 HIS A N 1
ATOM 893 C CA . HIS A 1 116 ? 8.425 -5.759 -1.406 1.00 91.94 116 HIS A CA 1
ATOM 894 C C . HIS A 1 116 ? 7.629 -6.454 -0.311 1.00 91.94 116 HIS A C 1
ATOM 896 O O . HIS A 1 116 ? 6.406 -6.522 -0.369 1.00 91.94 116 HIS A O 1
ATOM 902 N N . ARG A 1 117 ? 8.347 -6.973 0.681 1.00 93.56 117 ARG A N 1
ATOM 903 C CA . ARG A 1 117 ? 7.820 -7.631 1.870 1.00 93.56 117 ARG A CA 1
ATOM 904 C C . ARG A 1 117 ? 7.751 -6.657 3.041 1.00 93.56 117 ARG A C 1
ATOM 906 O O . ARG A 1 117 ? 8.728 -5.960 3.322 1.00 93.56 117 ARG A O 1
ATOM 913 N N . LEU A 1 118 ? 6.627 -6.660 3.746 1.00 91.94 118 LEU A N 1
ATOM 914 C CA . LEU A 1 118 ? 6.414 -5.916 4.978 1.00 91.94 118 LEU A CA 1
ATOM 915 C C . LEU A 1 118 ? 5.943 -6.858 6.083 1.00 91.94 118 LEU A C 1
ATOM 917 O O . LEU A 1 118 ? 4.876 -7.460 5.968 1.00 91.94 118 LEU A O 1
ATOM 921 N N . ASP A 1 119 ? 6.709 -6.927 7.167 1.00 93.75 119 ASP A N 1
ATOM 922 C CA . ASP A 1 119 ? 6.258 -7.524 8.420 1.00 93.75 119 ASP A CA 1
ATOM 923 C C . ASP A 1 119 ? 5.430 -6.485 9.173 1.00 93.75 119 ASP A C 1
ATOM 925 O O . ASP A 1 119 ? 5.937 -5.420 9.531 1.00 93.75 119 ASP A O 1
ATOM 929 N N . LEU A 1 120 ? 4.159 -6.779 9.410 1.00 94.12 120 LEU A N 1
ATOM 930 C CA . LEU A 1 120 ? 3.238 -5.884 10.093 1.00 94.12 120 LEU A CA 1
ATOM 931 C C . LEU A 1 120 ? 2.996 -6.335 11.526 1.00 94.12 120 LEU A C 1
ATOM 933 O O . LEU A 1 120 ? 2.777 -7.522 11.772 1.00 94.12 120 LEU A O 1
ATOM 937 N N . ALA A 1 121 ? 2.943 -5.372 12.439 1.00 94.69 121 ALA A N 1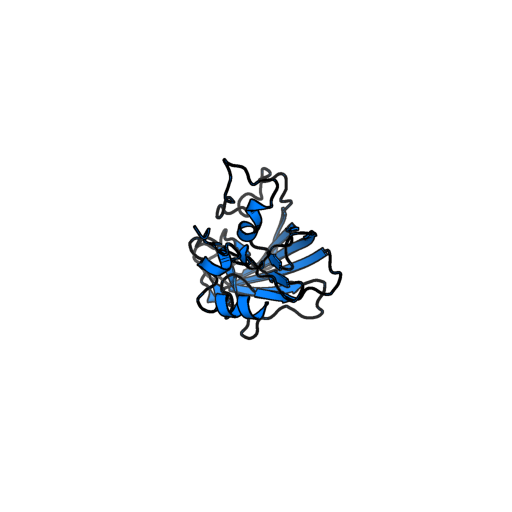
ATOM 938 C CA . ALA A 1 121 ? 2.315 -5.509 13.748 1.00 94.69 121 ALA A CA 1
ATOM 939 C C . ALA A 1 121 ? 1.080 -4.598 13.808 1.00 94.69 121 ALA A C 1
ATOM 941 O O . ALA A 1 121 ? 1.130 -3.453 13.357 1.00 94.69 121 ALA A O 1
ATOM 942 N N . PHE A 1 122 ? -0.028 -5.124 14.323 1.00 95.81 122 PHE A N 1
ATOM 943 C CA . PHE A 1 122 ? -1.292 -4.411 14.483 1.00 95.81 122 PHE A CA 1
ATOM 944 C C . PHE A 1 122 ? -1.442 -4.021 15.950 1.00 95.81 122 PHE A C 1
ATOM 946 O O . PHE A 1 122 ? -1.925 -4.807 16.765 1.00 95.81 122 PHE A O 1
ATOM 953 N N . ASP A 1 123 ? -0.997 -2.814 16.274 1.00 93.81 123 ASP A N 1
ATOM 954 C CA . ASP A 1 123 ? -1.023 -2.290 17.631 1.00 93.81 123 ASP A CA 1
ATOM 955 C C . ASP A 1 123 ? -2.436 -1.817 17.999 1.00 93.81 123 ASP A C 1
ATOM 957 O O . ASP A 1 123 ? -3.264 -1.500 17.135 1.00 93.81 123 ASP A O 1
ATOM 961 N N . GLU A 1 124 ? -2.714 -1.779 19.302 1.00 92.50 124 GLU A N 1
ATOM 962 C CA . GLU A 1 124 ? -3.956 -1.221 19.836 1.00 92.50 124 GLU A CA 1
ATOM 963 C C . GLU A 1 124 ? -4.066 0.282 19.536 1.00 92.50 124 GLU A C 1
ATOM 965 O O . GLU A 1 124 ? -3.076 0.973 19.292 1.00 92.50 124 GLU A O 1
ATOM 970 N N . GLY A 1 125 ? -5.291 0.797 19.561 1.00 91.12 125 GLY A N 1
ATOM 971 C CA . GLY A 1 125 ? -5.573 2.203 19.312 1.00 91.12 125 GLY A CA 1
ATOM 972 C C . GLY A 1 125 ? -7.064 2.505 19.408 1.00 91.12 125 GLY A C 1
ATOM 973 O O . GLY A 1 125 ? -7.826 1.722 19.978 1.00 91.12 125 GLY A O 1
ATOM 974 N N . GLU A 1 126 ? -7.478 3.656 18.887 1.00 90.19 126 GLU A N 1
ATOM 975 C CA . GLU A 1 126 ? -8.823 4.205 19.118 1.00 90.19 126 GLU A CA 1
ATOM 976 C C . GLU A 1 126 ? -9.911 3.607 18.219 1.00 90.19 126 GLU A C 1
ATOM 978 O O . GLU A 1 126 ? -11.097 3.770 18.509 1.00 90.19 126 GLU A O 1
ATOM 983 N N . GLY A 1 127 ? -9.522 2.913 17.147 1.00 93.81 127 GLY A N 1
ATOM 984 C CA . GLY A 1 127 ? -10.456 2.321 16.194 1.00 93.81 127 GLY A CA 1
ATOM 985 C C . GLY A 1 127 ? -10.128 0.883 15.813 1.00 93.81 127 GLY A C 1
ATOM 986 O O . GLY A 1 127 ? -9.439 0.148 16.522 1.00 93.81 127 GLY A O 1
ATOM 987 N N . ARG A 1 128 ? -10.661 0.465 14.669 1.00 95.69 128 ARG A N 1
ATOM 988 C CA . ARG A 1 128 ? -10.574 -0.893 14.115 1.00 95.69 128 ARG A CA 1
ATOM 989 C C . ARG A 1 128 ? -10.000 -0.899 12.702 1.00 95.69 128 ARG A C 1
ATOM 991 O O . ARG A 1 128 ? -10.102 -1.913 12.006 1.00 95.69 128 ARG A O 1
ATOM 998 N N . THR A 1 129 ? -9.392 0.208 12.286 1.00 96.38 129 THR A N 1
ATOM 999 C CA . THR A 1 129 ? -8.731 0.351 10.989 1.00 96.38 129 THR A CA 1
ATOM 1000 C C . THR A 1 129 ? -7.226 0.473 11.178 1.00 96.38 129 THR A C 1
ATOM 1002 O O . THR A 1 129 ? -6.756 1.243 12.001 1.00 96.38 129 THR A O 1
ATOM 1005 N N . TRP A 1 130 ? -6.447 -0.255 10.388 1.00 96.31 130 TRP A N 1
ATOM 1006 C CA . TRP A 1 130 ? -4.993 -0.133 10.320 1.00 96.31 130 TRP A CA 1
ATOM 1007 C C . TRP A 1 130 ? -4.623 0.335 8.921 1.00 96.31 130 TRP A C 1
ATOM 1009 O O . TRP A 1 130 ? -5.015 -0.300 7.946 1.00 96.31 130 TRP A O 1
ATOM 1019 N N . SER A 1 131 ? -3.883 1.436 8.792 1.00 94.75 131 SER A N 1
ATOM 1020 C CA . SER A 1 131 ? -3.524 1.997 7.484 1.00 94.75 131 SER A CA 1
ATOM 1021 C C . SER A 1 131 ? -2.034 1.906 7.211 1.00 94.75 131 SER A C 1
ATOM 1023 O O . SER A 1 131 ? -1.229 2.425 7.974 1.00 94.75 131 SER A O 1
ATOM 1025 N N . MET A 1 132 ? -1.659 1.327 6.068 1.00 92.06 132 MET A N 1
ATOM 1026 C CA . MET A 1 132 ? -0.276 1.379 5.578 1.00 92.06 132 MET A CA 1
ATOM 1027 C C . MET A 1 132 ? 0.174 2.792 5.178 1.00 92.06 132 MET A C 1
ATOM 1029 O O . MET A 1 132 ? 1.373 3.047 5.063 1.00 92.06 132 MET A O 1
ATOM 1033 N N . ASP A 1 133 ? -0.763 3.720 4.975 1.00 89.25 133 ASP A N 1
ATOM 1034 C CA . ASP A 1 133 ? -0.439 5.131 4.797 1.00 89.25 133 ASP A CA 1
ATOM 1035 C C . ASP A 1 133 ? -0.136 5.782 6.152 1.00 89.25 133 ASP A C 1
ATOM 1037 O O . ASP A 1 133 ? -1.045 6.040 6.944 1.00 89.25 133 ASP A O 1
ATOM 1041 N N . VAL A 1 134 ? 1.150 6.055 6.390 1.00 85.06 134 VAL A N 1
ATOM 1042 C CA . VAL A 1 134 ? 1.675 6.696 7.607 1.00 85.06 134 VAL A CA 1
ATOM 1043 C C . VAL A 1 134 ? 1.028 8.053 7.865 1.00 85.06 134 VAL A C 1
ATOM 1045 O O . VAL A 1 134 ? 0.892 8.465 9.014 1.00 85.06 134 VAL A O 1
ATOM 1048 N N . ALA A 1 135 ? 0.619 8.766 6.816 1.00 84.19 135 ALA A N 1
ATOM 1049 C CA . ALA A 1 135 ? 0.006 10.073 6.980 1.00 84.19 135 ALA A CA 1
ATOM 1050 C C . ALA A 1 135 ? -1.329 10.022 7.727 1.00 84.19 135 ALA A C 1
ATOM 1052 O O . ALA A 1 135 ? -1.641 10.983 8.430 1.00 84.19 135 ALA A O 1
ATOM 1053 N N . ASN A 1 136 ? -2.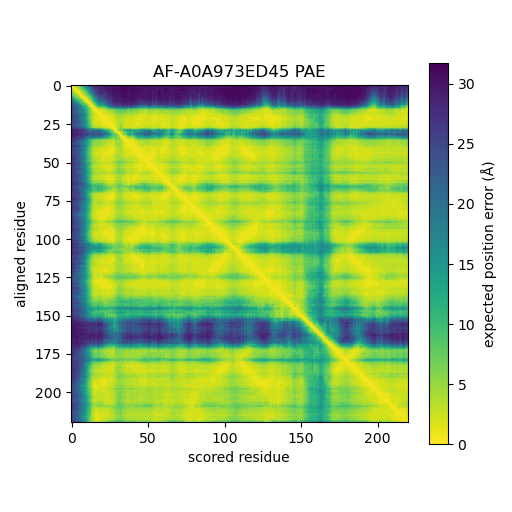049 8.900 7.661 1.00 87.75 136 ASN A N 1
ATOM 1054 C CA . ASN A 1 136 ? -3.318 8.716 8.366 1.00 87.75 136 ASN A CA 1
ATOM 1055 C C . ASN A 1 136 ? -3.159 8.534 9.877 1.00 87.75 136 ASN A C 1
ATOM 1057 O O . ASN A 1 136 ? -4.126 8.670 10.607 1.00 87.75 136 ASN A O 1
ATOM 1061 N N . TRP A 1 137 ? -1.958 8.229 10.369 1.00 88.44 137 TRP A N 1
ATOM 1062 C CA . TRP A 1 137 ? -1.739 8.021 11.802 1.00 88.44 137 TRP A CA 1
ATOM 1063 C C . TRP A 1 137 ? -0.508 8.734 12.346 1.00 88.44 137 TRP A C 1
ATOM 1065 O O . TRP A 1 137 ? -0.086 8.485 13.474 1.00 88.44 137 TRP A O 1
ATOM 1075 N N . TRP A 1 138 ? 0.067 9.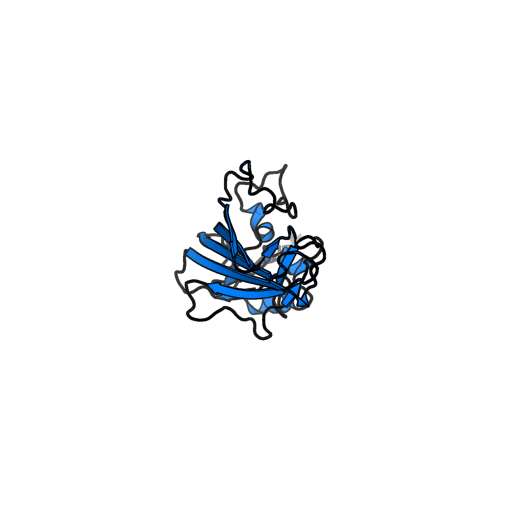657 11.573 1.00 84.50 138 TRP A N 1
ATOM 1076 C CA . TRP A 1 138 ? 1.280 10.373 11.956 1.00 84.50 138 TRP A CA 1
ATOM 1077 C C . TRP A 1 138 ? 1.155 11.042 13.324 1.00 84.50 138 TRP A C 1
ATOM 1079 O O . TRP A 1 138 ? 2.074 10.935 14.132 1.00 84.50 138 TRP A O 1
ATOM 1089 N N . CYS A 1 139 ? 0.010 11.670 13.602 1.00 82.50 139 CYS A N 1
ATOM 1090 C CA . CYS A 1 139 ? -0.302 12.314 14.879 1.00 82.50 139 CYS A CA 1
ATOM 1091 C C . CYS A 1 139 ? -0.273 11.357 16.083 1.00 82.50 139 CYS A C 1
ATOM 1093 O O . CYS A 1 139 ? -0.027 11.812 17.196 1.00 82.50 139 CYS A O 1
ATOM 1095 N N . HIS A 1 140 ? -0.475 10.055 15.867 1.00 78.75 140 HIS A N 1
ATOM 1096 C CA . HIS A 1 140 ? -0.384 9.020 16.900 1.00 78.75 140 HIS A CA 1
ATOM 1097 C C . HIS A 1 140 ? 1.030 8.439 17.035 1.00 78.75 140 HIS A C 1
ATOM 1099 O O . HIS A 1 140 ? 1.297 7.658 17.946 1.00 78.75 140 HIS A O 1
ATOM 1105 N N . SER A 1 141 ? 1.946 8.790 16.129 1.00 76.69 141 SER A N 1
ATOM 1106 C CA . SER A 1 141 ? 3.329 8.328 16.194 1.00 76.69 141 SER A CA 1
ATOM 1107 C C . SER A 1 141 ? 4.137 9.126 17.216 1.00 76.69 141 SER A C 1
ATOM 1109 O O . SER A 1 141 ? 3.945 10.328 17.391 1.00 76.69 141 SER A O 1
ATOM 1111 N N . GLU A 1 142 ? 5.144 8.485 17.811 1.00 73.69 142 GLU A N 1
ATOM 1112 C CA . GLU A 1 142 ? 6.121 9.144 18.694 1.00 73.69 142 GLU A CA 1
ATOM 1113 C C . GLU A 1 142 ? 6.935 10.263 18.003 1.00 73.69 142 GLU A C 1
ATOM 1115 O O . GLU A 1 142 ? 7.642 11.022 18.664 1.00 73.69 142 GLU A O 1
ATOM 1120 N N . PHE A 1 143 ? 6.847 10.372 16.670 1.00 70.06 143 PHE A N 1
ATOM 1121 C CA . PHE A 1 143 ? 7.560 11.361 15.858 1.00 70.06 143 PHE A CA 1
ATOM 1122 C C . PHE A 1 143 ? 6.783 12.661 15.654 1.00 70.06 143 PHE A C 1
ATOM 1124 O O . PHE A 1 143 ? 7.388 13.665 15.259 1.00 70.06 143 PHE A O 1
ATOM 1131 N N . ALA A 1 144 ? 5.474 12.663 15.916 1.00 75.38 144 ALA A N 1
ATOM 1132 C CA . ALA A 1 144 ? 4.674 13.871 15.828 1.00 75.38 144 ALA A CA 1
ATOM 1133 C C . ALA A 1 144 ? 5.037 14.824 16.971 1.00 75.38 144 ALA A C 1
ATOM 1135 O O . ALA A 1 144 ? 4.839 14.545 18.150 1.00 75.38 144 ALA A O 1
ATOM 1136 N N . THR A 1 145 ? 5.575 15.983 16.604 1.00 77.12 145 THR A N 1
ATOM 1137 C CA . THR A 1 145 ? 5.874 17.083 17.531 1.00 77.12 145 THR A CA 1
ATOM 1138 C C . THR A 1 145 ? 5.325 18.386 16.963 1.00 77.12 145 THR A C 1
ATOM 1140 O O . THR A 1 145 ? 5.019 18.461 15.775 1.00 77.12 145 THR A O 1
ATOM 1143 N N . GLU A 1 146 ? 5.236 19.442 17.775 1.00 74.81 146 GLU A N 1
ATOM 1144 C CA . GLU A 1 146 ? 4.759 20.761 17.322 1.00 74.81 146 GLU A CA 1
ATOM 1145 C C . GLU A 1 146 ? 5.570 21.302 16.123 1.00 74.81 146 GLU A C 1
ATOM 1147 O O . GLU A 1 146 ? 5.016 21.918 15.216 1.00 74.81 146 GLU A O 1
ATOM 1152 N N . GLY A 1 147 ? 6.872 20.991 16.055 1.00 73.25 147 GLY A N 1
ATOM 1153 C CA . GLY A 1 147 ? 7.744 21.328 14.922 1.00 73.25 147 GLY A CA 1
ATOM 1154 C C . GLY A 1 147 ? 7.741 20.316 13.766 1.00 73.25 147 GLY A C 1
ATOM 1155 O O . GLY A 1 147 ? 8.378 20.567 12.745 1.00 73.25 147 GLY A O 1
ATOM 1156 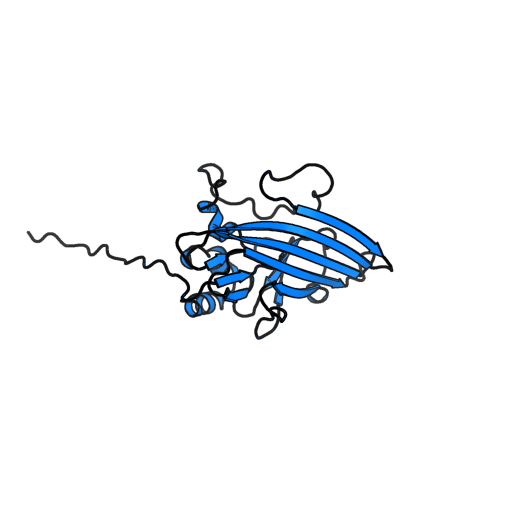N N . HIS A 1 148 ? 7.054 19.180 13.911 1.00 70.31 148 HIS A N 1
ATOM 1157 C CA . HIS A 1 148 ? 6.996 18.084 12.937 1.00 70.31 148 HIS A CA 1
ATOM 1158 C C . HIS A 1 148 ? 5.593 17.454 12.909 1.00 70.31 148 HIS A C 1
ATOM 1160 O O . HIS A 1 148 ? 5.407 16.248 13.071 1.00 70.31 148 HIS A O 1
ATOM 1166 N N . ALA A 1 149 ? 4.581 18.304 12.728 1.00 72.06 149 ALA A N 1
ATOM 1167 C CA . ALA A 1 149 ? 3.173 17.912 12.795 1.00 72.06 149 ALA A CA 1
ATOM 1168 C C . ALA A 1 149 ? 2.691 17.093 11.580 1.00 72.06 149 ALA A C 1
ATOM 1170 O O . ALA A 1 149 ? 1.593 16.550 11.601 1.00 72.06 149 ALA A O 1
ATOM 1171 N N . THR A 1 150 ? 3.498 16.998 10.519 1.00 67.12 150 THR A N 1
ATOM 1172 C CA . THR A 1 150 ? 3.182 16.236 9.302 1.00 67.12 150 THR A CA 1
ATOM 1173 C C . THR A 1 150 ? 4.346 15.316 8.948 1.00 67.12 150 THR A C 1
ATOM 1175 O O . THR A 1 150 ? 5.491 15.690 9.205 1.00 67.12 150 THR A O 1
ATOM 1178 N N . PRO A 1 151 ? 4.094 14.135 8.358 1.00 67.31 151 PRO A N 1
ATOM 1179 C CA . PRO A 1 151 ? 5.173 13.262 7.921 1.00 67.31 151 PRO A CA 1
ATOM 1180 C C . PRO A 1 151 ? 5.934 13.889 6.752 1.00 67.31 151 PRO A C 1
ATOM 1182 O O . PRO A 1 151 ? 5.351 14.532 5.878 1.00 67.31 151 PRO A O 1
ATOM 1185 N N . GLU A 1 152 ? 7.234 13.613 6.653 1.00 60.44 152 GLU A N 1
ATOM 1186 C CA . GLU A 1 152 ? 7.991 13.881 5.428 1.00 60.44 152 GLU A CA 1
ATOM 1187 C C . GLU A 1 152 ? 7.527 12.945 4.290 1.00 60.44 152 GLU A C 1
ATOM 1189 O O . GLU A 1 152 ? 8.088 11.863 4.063 1.00 60.44 152 GLU A O 1
ATOM 1194 N N . ILE A 1 153 ? 6.484 13.361 3.563 1.00 51.16 153 ILE A N 1
ATOM 1195 C CA . ILE A 1 153 ? 5.962 12.667 2.381 1.00 51.16 153 ILE A CA 1
ATOM 1196 C C . ILE A 1 153 ? 6.812 13.046 1.162 1.00 51.16 153 ILE A C 1
ATOM 1198 O O . ILE A 1 153 ? 6.985 14.216 0.831 1.00 51.16 153 ILE A O 1
ATOM 1202 N N . GLY A 1 154 ? 7.308 12.044 0.435 1.00 42.44 154 GLY A N 1
ATOM 1203 C CA . GLY A 1 154 ? 7.734 12.239 -0.952 1.00 42.44 154 GLY A CA 1
ATOM 1204 C C . GLY A 1 154 ? 9.223 12.417 -1.240 1.00 42.44 154 GLY A C 1
ATOM 1205 O O . GLY A 1 154 ? 9.569 12.711 -2.382 1.00 42.44 154 GLY A O 1
ATOM 1206 N N . ARG A 1 155 ? 10.126 12.161 -0.290 1.00 39.81 155 ARG A N 1
ATOM 1207 C CA . ARG A 1 155 ? 11.541 11.939 -0.633 1.00 39.81 155 ARG A CA 1
ATOM 1208 C C . ARG A 1 155 ? 11.807 10.449 -0.804 1.00 39.81 155 ARG A C 1
ATOM 1210 O O . ARG A 1 155 ? 11.838 9.704 0.167 1.00 39.81 155 ARG A O 1
ATOM 1217 N N . ASN A 1 156 ? 11.965 10.065 -2.066 1.00 37.28 156 ASN A N 1
ATOM 1218 C CA . ASN A 1 156 ? 12.399 8.769 -2.580 1.00 37.28 156 ASN A CA 1
ATOM 1219 C C . ASN A 1 156 ? 13.487 8.144 -1.678 1.00 37.28 156 ASN A C 1
ATOM 1221 O O . ASN A 1 156 ? 14.613 8.646 -1.624 1.00 37.28 156 ASN A O 1
ATOM 1225 N N . ARG A 1 157 ? 13.136 7.108 -0.898 1.00 43.91 157 ARG A N 1
ATOM 1226 C CA . ARG A 1 157 ? 14.059 6.476 0.071 1.00 43.91 157 ARG A CA 1
ATOM 1227 C C . ARG A 1 157 ? 14.748 5.235 -0.492 1.00 43.91 157 ARG A C 1
ATOM 1229 O O . ARG A 1 157 ? 15.717 4.787 0.110 1.00 43.91 157 ARG A O 1
ATOM 1236 N N . PHE A 1 158 ? 14.324 4.710 -1.644 1.00 37.59 158 PHE A N 1
ATOM 1237 C CA . PHE A 1 158 ? 14.911 3.482 -2.192 1.00 37.59 158 PHE A CA 1
ATOM 1238 C C . PHE A 1 158 ? 16.282 3.694 -2.837 1.00 37.59 158 PHE A C 1
ATOM 1240 O O . PHE A 1 158 ? 17.177 2.871 -2.652 1.00 37.59 158 PHE A O 1
ATOM 1247 N N . SER A 1 159 ? 16.513 4.840 -3.481 1.00 35.00 159 SER A N 1
ATOM 1248 C CA . SER A 1 159 ? 17.806 5.167 -4.101 1.00 35.00 159 SER A CA 1
ATOM 1249 C C . SER A 1 159 ? 18.928 5.481 -3.098 1.00 35.00 159 SER A C 1
ATOM 1251 O O . SER A 1 159 ? 20.104 5.460 -3.459 1.00 35.00 159 SER A O 1
ATOM 1253 N N . ARG A 1 160 ? 18.604 5.692 -1.811 1.00 37.47 160 ARG A N 1
ATOM 1254 C CA . ARG A 1 160 ? 19.586 5.900 -0.726 1.00 37.47 160 ARG A CA 1
ATOM 1255 C C . ARG A 1 160 ? 19.766 4.706 0.216 1.00 37.47 160 ARG A C 1
ATOM 1257 O O . ARG A 1 160 ? 20.504 4.810 1.191 1.00 37.47 160 ARG A O 1
ATOM 1264 N N . LEU A 1 161 ? 19.178 3.546 -0.086 1.00 42.31 161 LEU A N 1
ATOM 1265 C CA . LEU A 1 161 ? 19.430 2.309 0.676 1.00 42.31 161 LEU A CA 1
ATOM 1266 C C . LEU A 1 161 ? 20.841 1.740 0.437 1.00 42.31 161 LEU A C 1
ATOM 1268 O O . LEU A 1 161 ? 21.268 0.807 1.115 1.00 42.31 161 LEU A O 1
ATOM 1272 N N . LYS A 1 162 ? 21.625 2.361 -0.456 1.00 37.09 162 LYS A N 1
ATOM 1273 C CA . LYS A 1 162 ? 23.072 2.161 -0.564 1.00 37.09 162 LYS A CA 1
ATOM 1274 C C . LYS A 1 162 ? 23.804 3.335 0.102 1.00 37.09 162 LYS A C 1
ATOM 1276 O O . LYS A 1 162 ? 24.019 4.366 -0.520 1.00 37.09 162 LYS A O 1
ATOM 1281 N N . ARG A 1 163 ? 24.272 3.098 1.335 1.00 31.72 163 ARG A N 1
ATOM 1282 C CA . ARG A 1 163 ? 25.152 3.939 2.184 1.00 31.72 163 ARG A CA 1
ATOM 1283 C C . ARG A 1 163 ? 24.456 5.057 2.980 1.00 31.72 163 ARG A C 1
ATOM 1285 O O . ARG A 1 163 ? 24.204 6.136 2.468 1.00 31.72 163 ARG A O 1
ATOM 1292 N N . GLN A 1 164 ? 24.386 4.811 4.290 1.00 33.22 164 GLN A N 1
ATOM 1293 C CA . GLN A 1 164 ? 23.971 5.682 5.404 1.00 33.22 164 GLN A CA 1
ATOM 1294 C C . GLN A 1 164 ? 22.483 5.596 5.757 1.00 33.22 164 GLN A C 1
ATOM 1296 O O . GLN A 1 164 ? 21.614 5.959 4.978 1.00 33.22 164 GLN A O 1
ATOM 1301 N N . GLY A 1 165 ? 22.227 5.068 6.960 1.00 38.06 165 GLY A N 1
ATOM 1302 C CA . GLY A 1 165 ? 20.903 4.807 7.518 1.00 38.06 165 GLY A CA 1
ATOM 1303 C C . GLY A 1 165 ? 20.032 6.058 7.585 1.00 38.06 165 GLY A C 1
ATOM 1304 O O . GLY A 1 165 ? 20.416 7.059 8.183 1.00 38.06 165 GLY A O 1
ATOM 1305 N N . ILE A 1 166 ? 18.845 5.978 6.981 1.00 41.88 166 ILE A N 1
ATOM 1306 C CA . ILE A 1 166 ? 17.860 7.068 6.915 1.00 41.88 166 ILE A CA 1
ATOM 1307 C C . ILE A 1 166 ? 16.576 6.648 7.639 1.00 41.88 166 ILE A C 1
ATOM 1309 O O . ILE A 1 166 ? 15.493 6.646 7.057 1.00 41.88 166 ILE A O 1
ATOM 1313 N N . SER A 1 167 ? 16.720 6.206 8.889 1.00 36.84 167 SER A N 1
ATOM 1314 C CA . SER A 1 167 ? 15.717 6.287 9.965 1.00 36.84 167 SER A CA 1
ATOM 1315 C C . SER A 1 167 ? 16.107 5.329 11.105 1.00 36.84 167 SER A C 1
ATOM 1317 O O . SER A 1 167 ? 16.446 4.179 10.821 1.00 36.84 167 SER A O 1
ATOM 1319 N N . PRO A 1 168 ? 16.029 5.735 12.386 1.00 38.91 168 PRO A N 1
ATOM 1320 C CA . PRO A 1 168 ? 16.169 4.824 13.526 1.00 38.91 168 PRO A CA 1
ATOM 1321 C C . PRO A 1 168 ? 15.065 3.750 13.604 1.00 38.91 168 PRO A C 1
ATOM 1323 O O . PRO A 1 168 ? 15.277 2.720 14.241 1.00 38.91 168 PRO A O 1
ATOM 1326 N N . THR A 1 169 ? 13.911 3.965 12.956 1.00 39.84 169 THR A N 1
ATOM 1327 C CA . THR A 1 169 ? 12.707 3.122 13.104 1.00 39.84 169 THR A CA 1
ATOM 1328 C C . THR A 1 169 ? 12.294 2.332 11.872 1.00 39.84 169 THR A C 1
ATOM 1330 O O . THR A 1 169 ? 11.611 1.323 12.013 1.00 39.84 169 THR A O 1
ATOM 1333 N N . ARG A 1 170 ? 12.744 2.705 10.668 1.00 49.81 170 ARG A N 1
ATOM 1334 C CA . ARG A 1 170 ? 12.455 1.938 9.444 1.00 49.81 170 ARG A CA 1
ATOM 1335 C C . ARG A 1 170 ? 13.665 1.094 9.064 1.00 49.81 170 ARG A C 1
ATOM 1337 O O . ARG A 1 170 ? 14.617 1.591 8.463 1.00 49.81 170 ARG A O 1
ATOM 1344 N N . ARG A 1 171 ? 13.629 -0.187 9.429 1.00 56.25 171 ARG A N 1
ATOM 1345 C CA . ARG A 1 171 ? 14.635 -1.175 9.021 1.00 56.25 171 ARG A CA 1
ATOM 1346 C C . ARG A 1 171 ? 14.209 -1.759 7.681 1.00 56.25 171 ARG A C 1
ATOM 1348 O O . ARG A 1 171 ? 13.307 -2.581 7.643 1.00 56.25 171 ARG A O 1
ATOM 1355 N N . ALA A 1 172 ? 14.833 -1.295 6.603 1.00 63.72 172 ALA A N 1
ATOM 1356 C CA . ALA A 1 172 ? 14.636 -1.834 5.265 1.00 63.72 172 ALA A CA 1
ATOM 1357 C C . ALA A 1 172 ? 15.914 -2.546 4.813 1.00 63.72 172 ALA A C 1
ATOM 1359 O O . ALA A 1 172 ? 16.989 -1.941 4.795 1.00 63.72 172 ALA A O 1
ATOM 1360 N N . HIS A 1 173 ? 15.809 -3.820 4.453 1.00 72.12 173 HIS A N 1
ATOM 1361 C CA . HIS A 1 173 ? 16.873 -4.550 3.777 1.00 72.12 173 HIS A CA 1
ATOM 1362 C C . HIS A 1 173 ? 16.558 -4.609 2.286 1.00 72.12 173 HIS A C 1
ATOM 1364 O O . HIS A 1 173 ? 15.480 -5.058 1.906 1.00 72.12 173 HIS A O 1
ATOM 1370 N N . VAL A 1 174 ? 17.499 -4.168 1.449 1.00 75.56 174 VAL A N 1
ATOM 1371 C CA . VAL A 1 174 ? 17.353 -4.231 -0.008 1.00 75.56 174 VAL A CA 1
ATOM 1372 C C . VAL A 1 174 ? 18.482 -5.043 -0.601 1.00 75.56 174 VAL A C 1
ATOM 1374 O O . VAL A 1 174 ? 19.655 -4.705 -0.433 1.00 75.56 174 VAL A O 1
ATOM 1377 N N . SER A 1 175 ? 18.120 -6.090 -1.331 1.00 81.19 175 SER A N 1
ATOM 1378 C CA . SER A 1 175 ? 19.039 -6.840 -2.175 1.00 81.19 175 SER A CA 1
ATOM 1379 C C . SER A 1 175 ? 18.672 -6.684 -3.639 1.00 81.19 175 SER A C 1
ATOM 1381 O O . SER A 1 175 ? 17.511 -6.554 -4.013 1.00 81.19 175 SER A O 1
ATOM 1383 N N . GLU A 1 176 ? 19.702 -6.690 -4.474 1.00 84.56 176 GLU A N 1
ATOM 1384 C CA . GLU A 1 176 ? 19.579 -6.511 -5.909 1.00 84.56 176 GLU A CA 1
ATOM 1385 C C . GLU A 1 176 ? 20.385 -7.596 -6.615 1.00 84.56 176 GLU A C 1
ATOM 1387 O O . GLU A 1 176 ? 21.537 -7.856 -6.253 1.00 84.56 176 GLU A O 1
ATOM 1392 N N . ALA A 1 177 ? 19.799 -8.198 -7.645 1.00 87.56 177 ALA A N 1
ATOM 1393 C CA . ALA A 1 177 ? 20.481 -9.141 -8.515 1.00 87.56 177 ALA A CA 1
ATOM 1394 C C . ALA A 1 177 ? 20.119 -8.882 -9.979 1.00 87.56 177 ALA A C 1
ATOM 1396 O O . ALA A 1 177 ? 18.980 -8.567 -10.307 1.00 87.56 177 ALA A O 1
ATOM 1397 N N . LEU A 1 178 ? 21.091 -9.060 -10.871 1.00 88.62 178 LEU A N 1
ATOM 1398 C CA . LEU A 1 178 ? 20.868 -9.075 -12.313 1.00 88.62 178 LEU A CA 1
ATOM 1399 C C . LEU A 1 178 ? 21.085 -10.503 -12.810 1.00 88.62 178 LEU A C 1
ATOM 1401 O O . LEU A 1 178 ? 22.168 -11.057 -12.613 1.00 88.62 178 LEU A O 1
ATOM 1405 N N . ARG A 1 179 ? 20.062 -11.110 -13.414 1.00 90.75 179 ARG A N 1
ATOM 1406 C CA . ARG A 1 179 ? 20.124 -12.473 -13.968 1.00 90.75 179 ARG A CA 1
ATOM 1407 C C . ARG A 1 179 ? 19.298 -12.529 -15.243 1.00 90.75 179 ARG A C 1
ATOM 1409 O O . ARG A 1 179 ? 18.194 -12.000 -15.262 1.00 90.75 179 ARG A O 1
ATOM 1416 N N . ASP A 1 180 ? 19.855 -13.115 -16.298 1.00 87.88 180 ASP A N 1
ATOM 1417 C CA .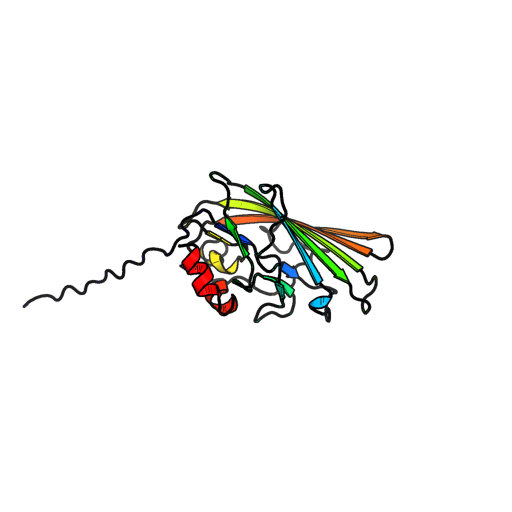 ASP A 1 180 ? 19.157 -13.378 -17.566 1.00 87.88 180 ASP A CA 1
ATOM 1418 C C . ASP A 1 180 ? 18.427 -12.161 -18.173 1.00 87.88 180 ASP A C 1
ATOM 1420 O O . ASP A 1 180 ? 17.335 -12.279 -18.717 1.00 87.88 180 ASP A O 1
ATOM 1424 N N . GLY A 1 181 ? 19.015 -10.962 -18.070 1.00 86.94 181 GLY A N 1
ATOM 1425 C CA . GLY A 1 181 ? 18.388 -9.733 -18.582 1.00 86.94 181 GLY A CA 1
ATOM 1426 C C . GLY A 1 181 ? 17.201 -9.230 -17.747 1.00 86.94 181 GLY A C 1
ATOM 1427 O O . GLY A 1 181 ? 16.467 -8.356 -18.192 1.00 86.94 181 GLY A O 1
ATOM 1428 N N . CYS A 1 182 ? 17.026 -9.737 -16.527 1.00 90.00 182 CYS A N 1
ATOM 1429 C CA . CYS A 1 182 ? 16.060 -9.254 -15.550 1.00 90.00 182 CYS A CA 1
ATOM 1430 C C . CYS A 1 182 ? 16.774 -8.689 -14.320 1.00 90.00 182 CYS A C 1
ATOM 1432 O O . CYS A 1 182 ? 17.704 -9.300 -13.777 1.00 90.00 182 CYS A O 1
ATOM 1434 N N . ARG A 1 183 ? 16.323 -7.519 -13.859 1.00 88.38 183 ARG A N 1
ATOM 1435 C CA . ARG A 1 183 ? 16.734 -6.949 -12.575 1.00 88.38 183 ARG A CA 1
ATOM 1436 C C . ARG A 1 183 ? 15.739 -7.358 -11.494 1.00 88.38 183 ARG A C 1
ATOM 1438 O O . ARG A 1 183 ? 14.571 -6.993 -11.548 1.00 88.38 183 ARG A O 1
ATOM 1445 N N . TYR A 1 184 ? 16.232 -8.071 -10.496 1.00 89.88 184 TYR A N 1
ATOM 1446 C CA . TYR A 1 184 ? 15.483 -8.479 -9.318 1.00 89.88 184 TYR A CA 1
ATOM 1447 C C . TYR A 1 184 ? 15.803 -7.535 -8.167 1.00 89.88 184 TYR A C 1
ATOM 1449 O O . TYR A 1 184 ? 16.981 -7.274 -7.893 1.00 89.88 184 TYR A O 1
ATOM 1457 N N . LEU A 1 185 ? 14.769 -7.025 -7.509 1.00 86.69 185 LEU A N 1
ATOM 1458 C CA . LEU A 1 185 ? 14.891 -6.160 -6.346 1.00 86.69 185 LEU A CA 1
ATOM 1459 C C . LEU A 1 185 ? 14.034 -6.725 -5.213 1.00 86.69 185 LEU A C 1
ATOM 1461 O O . LEU A 1 185 ? 12.812 -6.742 -5.309 1.00 86.69 185 LEU A O 1
ATOM 1465 N N . ASP A 1 186 ? 14.672 -7.174 -4.141 1.00 87.44 186 ASP A N 1
ATOM 1466 C CA . ASP A 1 186 ? 13.978 -7.654 -2.949 1.00 87.44 186 ASP A CA 1
ATOM 1467 C C . ASP A 1 186 ? 14.115 -6.608 -1.850 1.00 87.44 186 ASP A C 1
ATOM 1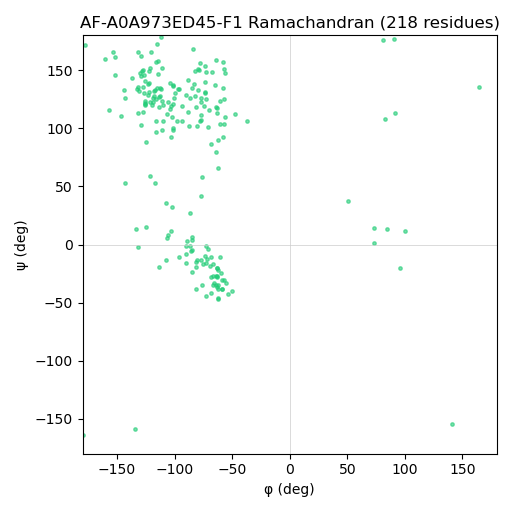469 O O . ASP A 1 186 ? 15.226 -6.223 -1.481 1.00 87.44 186 ASP A O 1
ATOM 1473 N N . ILE A 1 187 ? 12.983 -6.141 -1.342 1.00 85.62 187 ILE A N 1
ATOM 1474 C CA . ILE A 1 187 ? 12.856 -5.135 -0.295 1.00 85.62 187 ILE A CA 1
ATOM 1475 C C . ILE A 1 187 ? 12.135 -5.805 0.869 1.00 85.62 187 ILE A C 1
ATOM 1477 O O . ILE A 1 187 ? 11.038 -6.325 0.693 1.00 85.62 187 ILE A O 1
ATOM 1481 N N . HIS A 1 188 ? 12.716 -5.763 2.061 1.00 86.00 188 HIS A N 1
ATOM 1482 C CA . HIS A 1 188 ? 12.089 -6.275 3.277 1.00 86.00 188 HIS A CA 1
ATOM 1483 C C . HIS A 1 188 ? 12.068 -5.197 4.350 1.00 86.00 188 HIS A C 1
ATOM 1485 O O . HIS A 1 188 ? 13.117 -4.656 4.695 1.00 86.00 188 HIS A O 1
ATOM 1491 N N . GLU A 1 189 ? 10.880 -4.876 4.851 1.00 84.25 189 GLU A N 1
ATOM 1492 C CA . GLU A 1 189 ? 10.642 -3.868 5.880 1.00 84.25 189 GLU A CA 1
ATOM 1493 C C . GLU A 1 189 ? 9.796 -4.427 7.026 1.00 84.25 189 GLU A C 1
ATOM 1495 O O . GLU A 1 189 ? 9.098 -5.424 6.864 1.00 84.25 189 GLU A O 1
ATOM 1500 N N . SER A 1 190 ? 9.812 -3.745 8.170 1.00 83.12 190 SER A N 1
ATOM 1501 C CA . SER A 1 190 ? 8.879 -3.998 9.273 1.00 83.12 190 SER A CA 1
ATOM 1502 C C . SER A 1 190 ? 8.162 -2.705 9.655 1.00 83.12 190 SER A C 1
ATOM 1504 O O . SER A 1 190 ? 8.785 -1.637 9.667 1.00 83.12 190 SER A O 1
ATOM 1506 N N . LEU A 1 191 ? 6.868 -2.795 9.962 1.00 83.25 191 LEU A N 1
ATOM 1507 C CA . LEU A 1 191 ? 6.010 -1.659 10.280 1.00 83.25 191 LEU A CA 1
ATOM 1508 C C . LEU A 1 191 ? 5.008 -2.013 11.386 1.00 83.25 191 LEU A C 1
ATOM 1510 O O . LEU A 1 191 ? 4.234 -2.957 11.260 1.00 83.25 191 LEU A O 1
ATOM 1514 N N . SER A 1 192 ? 4.994 -1.210 12.444 1.00 87.06 192 SER A N 1
ATOM 1515 C CA . SER A 1 192 ? 3.924 -1.209 13.441 1.00 87.06 192 SER A CA 1
ATOM 1516 C C . SER A 1 192 ? 2.843 -0.222 13.023 1.00 87.06 192 SER A C 1
ATOM 1518 O O . SER A 1 192 ? 3.147 0.924 12.690 1.00 87.06 192 SER A O 1
ATOM 1520 N N . LEU A 1 193 ? 1.596 -0.679 13.009 1.00 91.25 193 LEU A N 1
ATOM 1521 C CA . LEU A 1 193 ? 0.429 0.102 12.631 1.00 91.25 193 LEU A CA 1
ATOM 1522 C C . LEU A 1 193 ? -0.455 0.286 13.868 1.00 91.25 193 LEU A C 1
ATOM 1524 O O . LEU A 1 193 ? -0.941 -0.721 14.383 1.00 91.25 193 LEU A O 1
ATOM 1528 N N . PRO A 1 194 ? -0.705 1.519 14.338 1.00 93.44 194 PRO A N 1
ATOM 1529 C CA . PRO A 1 194 ? -1.710 1.754 15.366 1.00 93.44 194 PRO A CA 1
ATOM 1530 C C . PRO A 1 194 ? -3.115 1.604 14.777 1.00 93.44 194 PRO A C 1
ATOM 1532 O O . PRO A 1 194 ? -3.344 1.907 13.600 1.00 93.44 194 PRO A O 1
ATOM 1535 N N . ALA A 1 195 ? -4.060 1.152 15.599 1.00 95.00 195 ALA A N 1
ATOM 1536 C CA . ALA A 1 195 ? -5.462 1.157 15.214 1.00 95.00 195 ALA A CA 1
ATOM 1537 C C . ALA A 1 195 ? -6.007 2.594 15.238 1.00 95.00 195 ALA A C 1
ATOM 1539 O O . ALA A 1 195 ? -5.941 3.286 16.253 1.00 95.00 195 ALA A O 1
ATOM 1540 N N . ILE A 1 196 ? -6.566 3.028 14.119 1.00 94.31 196 ILE A N 1
ATOM 1541 C CA . ILE A 1 196 ? -7.169 4.342 13.922 1.00 94.31 196 ILE A CA 1
ATOM 1542 C C . ILE A 1 196 ? -8.640 4.208 13.544 1.00 94.31 196 ILE A C 1
ATOM 1544 O O . ILE A 1 196 ? -9.121 3.128 13.180 1.00 94.31 196 ILE A O 1
ATOM 1548 N N . THR A 1 197 ? -9.359 5.317 13.636 1.00 94.25 197 THR A N 1
ATOM 1549 C CA . THR A 1 197 ? -10.743 5.412 13.175 1.00 94.25 197 THR A CA 1
ATOM 1550 C C . THR A 1 197 ? -10.775 5.703 11.673 1.00 94.25 197 THR A C 1
ATOM 1552 O O . THR A 1 197 ? -9.759 6.039 11.059 1.00 94.25 197 THR A O 1
ATOM 1555 N N . LEU A 1 198 ? -11.943 5.582 11.039 1.00 91.81 198 LEU A N 1
ATOM 1556 C CA . LEU A 1 198 ? -12.089 5.964 9.631 1.00 91.81 198 LEU A CA 1
ATOM 1557 C C . LEU A 1 198 ? -11.920 7.479 9.438 1.00 91.81 198 LEU A C 1
ATOM 1559 O O . LEU A 1 198 ? -11.433 7.885 8.389 1.00 91.81 198 LEU A O 1
ATOM 1563 N N . ASN A 1 199 ? -12.225 8.295 10.455 1.00 90.25 199 ASN A N 1
ATOM 1564 C CA . ASN A 1 199 ? -12.013 9.751 10.423 1.00 90.25 199 ASN A CA 1
ATOM 1565 C C . ASN A 1 199 ? -10.534 10.139 10.300 1.00 90.25 199 ASN A C 1
ATOM 1567 O O . ASN A 1 199 ? -10.206 11.194 9.764 1.00 90.25 199 ASN A O 1
ATOM 1571 N N . ASP A 1 200 ? -9.634 9.289 10.791 1.00 90.06 200 ASP A N 1
ATOM 1572 C CA . ASP A 1 200 ? -8.195 9.538 10.723 1.00 90.06 200 ASP A CA 1
ATOM 1573 C C . ASP A 1 200 ? -7.635 9.255 9.316 1.00 90.06 200 ASP A C 1
ATOM 1575 O O . ASP A 1 200 ? -6.528 9.675 8.975 1.00 90.06 200 ASP A O 1
ATOM 1579 N N . CYS A 1 201 ? -8.408 8.590 8.446 1.00 88.31 201 CYS A N 1
ATOM 1580 C CA . CYS A 1 201 ? -8.021 8.247 7.075 1.00 88.31 201 CYS A CA 1
ATOM 1581 C C . CYS A 1 201 ? -8.107 9.434 6.093 1.00 88.31 201 CYS A C 1
ATOM 1583 O O . CYS A 1 201 ? -8.529 9.283 4.942 1.00 88.31 201 CYS A O 1
ATOM 1585 N N . TRP A 1 202 ? -7.675 10.619 6.525 1.00 87.31 202 TRP A N 1
ATOM 1586 C CA . TRP A 1 202 ? -7.824 11.877 5.794 1.00 87.31 202 TRP A CA 1
ATOM 1587 C C . TRP A 1 202 ? -7.167 11.864 4.405 1.00 87.31 202 TRP A C 1
ATOM 1589 O O . TRP A 1 202 ? -7.655 12.536 3.489 1.00 87.31 202 TRP A O 1
ATOM 1599 N N . THR A 1 203 ? -6.075 11.109 4.193 1.00 87.06 203 THR A N 1
ATOM 1600 C CA . THR A 1 203 ? -5.460 11.024 2.856 1.00 87.06 203 THR A CA 1
ATOM 1601 C C . THR A 1 203 ? -6.383 10.341 1.864 1.00 87.06 203 THR A C 1
ATOM 1603 O O . THR A 1 203 ? -6.414 10.719 0.692 1.00 87.06 203 THR A O 1
ATOM 1606 N N . LEU A 1 204 ? -7.173 9.374 2.330 1.00 88.69 204 LEU A N 1
ATOM 1607 C CA . LEU A 1 204 ? -8.138 8.659 1.511 1.00 88.69 204 LEU A CA 1
ATOM 1608 C C . LEU A 1 204 ? -9.321 9.559 1.195 1.00 88.69 204 LEU A C 1
ATOM 1610 O O . LEU A 1 204 ? -9.695 9.656 0.033 1.00 88.69 204 LEU A O 1
ATOM 1614 N N . GLU A 1 205 ? -9.840 10.296 2.171 1.00 87.38 205 GLU A N 1
ATOM 1615 C CA . GLU A 1 205 ? -10.895 11.284 1.925 1.00 87.38 205 GLU A CA 1
ATOM 1616 C C . GLU A 1 205 ? -10.460 12.362 0.922 1.00 87.38 205 GLU A C 1
ATOM 1618 O O . GLU A 1 205 ? -11.229 12.768 0.053 1.00 87.38 205 GLU A O 1
ATOM 1623 N N . THR A 1 206 ? -9.199 12.794 1.003 1.00 86.94 206 THR A N 1
ATOM 1624 C CA . THR A 1 206 ? -8.683 13.889 0.171 1.00 86.94 206 THR A CA 1
ATOM 1625 C C . THR A 1 206 ? -8.282 13.423 -1.234 1.00 86.94 206 THR A C 1
ATOM 1627 O O . THR A 1 206 ? -8.485 14.140 -2.215 1.00 86.94 206 THR A O 1
ATOM 1630 N N . TYR A 1 207 ? -7.687 12.232 -1.355 1.00 88.50 207 TYR A N 1
ATOM 1631 C CA . TYR A 1 207 ? -6.997 11.786 -2.574 1.00 88.50 207 TYR A CA 1
ATOM 1632 C C . TYR A 1 207 ? -7.393 10.375 -3.044 1.00 88.50 207 TYR A C 1
ATOM 1634 O O . TYR A 1 207 ? -6.944 9.928 -4.103 1.00 88.50 207 TYR A O 1
ATOM 1642 N N . GLY A 1 208 ? -8.257 9.678 -2.306 1.00 87.12 208 GLY A N 1
ATOM 1643 C CA . GLY A 1 208 ? -8.725 8.319 -2.593 1.00 87.12 208 GLY A CA 1
ATOM 1644 C C . GLY A 1 208 ? -9.705 8.209 -3.763 1.00 87.12 208 GLY A C 1
ATOM 1645 O O . GLY A 1 208 ? -10.073 7.099 -4.137 1.00 87.12 208 GLY A O 1
ATOM 1646 N N . GLY A 1 209 ? -10.078 9.322 -4.397 1.00 89.62 209 GLY A N 1
ATOM 1647 C CA . GLY A 1 209 ? -10.965 9.345 -5.561 1.00 89.62 209 GLY A CA 1
ATOM 1648 C C . GLY A 1 209 ? -12.443 9.482 -5.208 1.00 89.62 209 GLY A C 1
ATOM 1649 O O . GLY A 1 209 ? -12.826 9.520 -4.048 1.00 89.62 209 GLY A O 1
ATOM 1650 N N . ASN A 1 210 ? -13.288 9.565 -6.235 1.00 89.56 210 ASN A N 1
ATOM 1651 C CA . ASN A 1 210 ? -14.691 9.959 -6.067 1.00 89.56 210 ASN A CA 1
ATOM 1652 C C . ASN A 1 210 ? -15.543 8.926 -5.312 1.00 89.56 210 ASN A C 1
ATOM 1654 O O . ASN A 1 210 ? -16.530 9.300 -4.694 1.00 89.56 210 ASN A O 1
ATOM 1658 N N . ALA A 1 211 ? -15.178 7.644 -5.379 1.00 91.81 211 ALA A N 1
ATOM 1659 C CA . ALA A 1 211 ? -15.921 6.551 -4.749 1.00 91.81 211 ALA A CA 1
ATOM 1660 C C . ALA A 1 211 ? -15.465 6.254 -3.308 1.00 91.81 211 ALA A C 1
ATOM 1662 O O . ALA A 1 211 ? -16.016 5.366 -2.659 1.00 91.81 211 ALA A O 1
ATOM 1663 N N . VAL A 1 212 ? -14.458 6.975 -2.797 1.00 90.00 212 VAL A N 1
ATOM 1664 C CA . VAL A 1 212 ? -13.846 6.652 -1.501 1.00 90.00 212 VAL A CA 1
ATOM 1665 C C . VAL A 1 212 ? -14.803 6.872 -0.336 1.00 90.00 212 VAL A C 1
ATOM 1667 O O . VAL A 1 212 ? -14.794 6.086 0.602 1.00 90.00 212 VAL A O 1
ATOM 1670 N N . THR A 1 213 ? -15.673 7.881 -0.404 1.00 88.69 213 THR A N 1
ATOM 1671 C CA . THR A 1 213 ? -16.664 8.141 0.646 1.00 88.69 213 THR A CA 1
ATOM 1672 C C . THR A 1 213 ? -17.630 6.969 0.787 1.00 88.69 213 THR A C 1
ATOM 1674 O O . THR A 1 213 ? -17.812 6.469 1.891 1.00 88.69 213 THR A O 1
ATOM 1677 N N . ASP A 1 214 ? -18.165 6.459 -0.326 1.00 90.81 214 ASP A N 1
ATOM 1678 C CA . ASP A 1 214 ? -19.033 5.275 -0.318 1.00 90.81 214 ASP A CA 1
ATOM 1679 C C . ASP A 1 214 ? -18.273 4.031 0.169 1.00 90.81 214 ASP A C 1
ATOM 1681 O O . ASP A 1 214 ? -18.821 3.199 0.891 1.00 90.81 214 ASP A O 1
ATOM 1685 N N . CYS A 1 215 ? -16.989 3.916 -0.189 1.00 90.56 215 CYS A N 1
ATOM 1686 C CA . CYS A 1 215 ? -16.117 2.845 0.285 1.00 90.56 215 CYS A CA 1
ATOM 1687 C C . CYS A 1 215 ? -15.937 2.882 1.810 1.00 90.56 215 CYS A C 1
ATOM 1689 O O . CYS A 1 215 ? -16.035 1.839 2.451 1.00 90.56 215 CYS A O 1
ATOM 1691 N N . LEU A 1 216 ? -15.673 4.057 2.388 1.00 90.81 216 LEU A N 1
ATOM 1692 C CA . LEU A 1 216 ? -15.504 4.240 3.832 1.00 90.81 216 LEU A CA 1
ATOM 1693 C C . LEU A 1 216 ? -16.830 4.023 4.574 1.00 90.81 216 LEU A C 1
ATOM 1695 O O . LEU A 1 216 ? -16.859 3.333 5.590 1.00 90.81 216 LEU A O 1
ATOM 1699 N N . GLU A 1 217 ? -17.943 4.522 4.033 1.00 89.81 217 GLU A N 1
ATOM 1700 C CA . GLU A 1 217 ? -19.286 4.291 4.580 1.00 89.81 217 GLU A CA 1
ATOM 1701 C C . GLU A 1 217 ? -19.674 2.806 4.577 1.00 89.81 217 GLU A C 1
ATOM 1703 O O . GLU A 1 217 ? -20.316 2.335 5.512 1.00 89.81 217 GLU A O 1
ATOM 1708 N N . ALA A 1 218 ? -19.243 2.033 3.577 1.00 90.88 218 ALA A N 1
ATOM 1709 C CA . ALA A 1 218 ? -19.484 0.591 3.532 1.00 90.88 218 ALA A CA 1
ATOM 1710 C C . ALA A 1 218 ? -18.702 -0.209 4.595 1.00 90.88 218 ALA A C 1
ATOM 1712 O O . ALA A 1 218 ? -19.065 -1.355 4.873 1.00 90.88 218 ALA A O 1
ATOM 1713 N N . LEU A 1 219 ? -17.636 0.364 5.170 1.00 91.81 219 LEU A N 1
ATOM 1714 C CA . LEU A 1 219 ? -16.854 -0.251 6.251 1.00 91.81 219 LEU A CA 1
ATOM 1715 C C . LEU A 1 219 ? -17.456 0.005 7.637 1.00 91.81 219 LEU A C 1
ATOM 1717 O O . LEU A 1 219 ? -17.183 -0.768 8.562 1.00 91.81 219 LEU A O 1
ATOM 1721 N N . ARG A 1 220 ? -18.253 1.070 7.780 1.00 85.69 220 ARG A N 1
ATOM 1722 C CA . ARG A 1 220 ? -19.073 1.348 8.970 1.00 85.69 220 ARG A CA 1
ATOM 1723 C C . ARG A 1 220 ? -20.205 0.358 9.115 1.00 85.69 220 ARG A C 1
ATOM 1725 O O . ARG A 1 220 ? -20.909 0.411 10.154 1.00 85.69 220 ARG A O 1
#

Solvent-accessible surface area (backbone atoms only — not comparable to full-atom values): 12745 Å² total; per-residue (Å²): 134,88,78,80,79,75,80,87,65,79,73,78,65,74,51,36,39,75,50,46,30,36,38,44,51,51,71,48,76,56,76,88,53,81,89,66,57,63,88,36,50,48,79,48,36,38,39,75,90,50,99,58,66,64,66,49,99,88,37,72,43,68,42,61,49,84,93,53,73,66,30,37,30,39,8,26,88,46,24,47,68,7,48,79,44,78,51,63,88,87,67,48,58,49,43,38,37,38,40,37,39,39,56,39,89,91,44,90,66,28,33,35,42,36,40,40,37,35,42,36,36,55,43,82,57,87,33,32,29,31,52,66,51,58,77,39,48,33,78,80,38,95,73,43,38,96,94,37,72,63,69,92,76,85,73,82,62,73,80,45,72,73,77,69,89,90,51,102,75,58,60,68,51,75,49,75,49,80,54,96,58,31,39,39,37,42,36,40,35,52,47,79,30,55,18,32,33,56,73,42,39,49,62,41,76,74,58,6,52,92,42,21,63,63,48,56,58,71,42,80

Secondary structure (DSSP, 8-state):
-----------------SS-EEEE--EEE-SS-TT--GGGEEEEEEETT-SS-B--TT-PEEEPPSS-TTEEEEE-SS-TT-EEEEPPTT--EEEEEEEEEEE-TTSTTSEEEEEEEEEEEEE--SSSEEES-GGGTGGGSTT-BTTB-S-------STTSSSS---SS--EEEEEEEETTEEEEEEEEEEEEE-B-GGG-HHHHHHS-TTHHHHHHHH-

pLDDT: mean 80.99, std 19.09, range [31.72, 98.5]

Radius of gyration: 19.36 Å; Cα contacts (8 Å, |Δi|>4): 434; chains: 1; bounding box: 60×52×56 Å

Mean predicted aligned error: 8.61 Å

Foldseek 3Di:
DDDDPPPPPPPPPQAFFPFQKEFDKDKFADVPCVPADQVQKDKWKDKAPDPDTDAAPVGWRWDQFPPANRIIITAHPLFRRGDMDGDPPPDFKIKMWMWMWGAAPVDFLRIETEIAMETEGEAEDDHNYWYPPCQLCVCVDPPPDPVPPGDPPHDRCPVVPPDDDDDPQWDKDWDWDDDPSYIYIYIYTYDYTYHHGLVSVVCRVVTGDDNNVVVSVVRD

Nearest PDB structures (foldseek):
  1ek0-assembly1_A  TM=4.241E-01  e=6.146E+00  Saccharomyces cerevisiae
  5fbv-assembly1_B  TM=4.023E-01  e=9.293E+00  Homo sapiens
  8ij9-assembly2_B  TM=2.985E-01  e=7.337E+00  Mus musculus
  1z07-assembly1_A  TM=2.622E-01  e=6.916E+00  Mus musculus

Sequence (220 aa):
MPQLQIDDAVSTMNLDARARTLHLLPVLQVDPFDGVALEDITLSVSVSWLDAPVIPTTGWTIRQPYPNRLYFVGGSESCHLGHFIVLPDGQQAGEVTFHWTVNVSALAPGHFQITHRLDLAFDEGEGRTWSMDVANWWCHSEFATEGHATPEIGRNRFSRLKRQGISPTRRAHVSEALRDGCRYLDIHESLSLPAITLNDCWTLETYGGNAVTDCLEALR